Protein AF-A0A9P8EHW6-F1 (afdb_monomer_lite)

Structure (mmCIF, N/CA/C/O backbone):
data_AF-A0A9P8EHW6-F1
#
_entry.id   AF-A0A9P8EHW6-F1
#
loop_
_atom_site.group_PDB
_atom_site.id
_atom_site.type_symbol
_atom_site.label_atom_id
_atom_site.label_alt_id
_atom_site.label_comp_id
_atom_site.label_asym_id
_atom_site.label_entity_id
_atom_site.label_seq_id
_atom_site.pdbx_PDB_ins_code
_atom_site.Cartn_x
_atom_site.Cartn_y
_atom_site.Cartn_z
_atom_site.occupancy
_atom_site.B_iso_or_equiv
_atom_site.auth_seq_id
_atom_site.auth_comp_id
_atom_site.auth_asym_id
_atom_site.auth_atom_id
_atom_site.pdbx_PDB_model_num
ATOM 1 N N . MET A 1 1 ? 37.698 7.078 -33.866 1.00 61.84 1 MET A N 1
ATOM 2 C CA . MET A 1 1 ? 36.219 7.107 -33.940 1.00 61.84 1 MET A CA 1
ATOM 3 C C . MET A 1 1 ? 35.684 6.394 -32.708 1.00 61.84 1 MET A C 1
ATOM 5 O O . MET A 1 1 ? 36.162 5.303 -32.425 1.00 61.84 1 MET A O 1
ATOM 9 N N . VAL A 1 2 ? 34.795 7.016 -31.928 1.00 65.19 2 VAL A N 1
ATOM 10 C CA . VAL A 1 2 ? 34.339 6.453 -30.642 1.00 65.19 2 VAL A CA 1
ATOM 11 C C . VAL A 1 2 ? 33.212 5.451 -30.896 1.00 65.19 2 VAL A C 1
ATOM 13 O O . VAL A 1 2 ? 32.178 5.794 -31.464 1.00 65.19 2 VAL A O 1
ATOM 16 N N . LEU A 1 3 ? 33.430 4.192 -30.518 1.00 73.06 3 LEU A N 1
ATOM 17 C CA . LEU A 1 3 ? 32.492 3.096 -30.740 1.00 73.06 3 LEU A CA 1
ATOM 18 C C . LEU A 1 3 ? 31.424 3.107 -29.630 1.00 73.06 3 LEU A C 1
ATOM 20 O O . LEU A 1 3 ? 31.700 2.723 -28.496 1.00 73.06 3 LEU A O 1
ATOM 24 N N . HIS A 1 4 ? 30.200 3.548 -29.933 1.00 69.56 4 HIS A N 1
ATOM 25 C CA . HIS A 1 4 ? 29.086 3.504 -28.978 1.00 69.56 4 HIS A CA 1
ATOM 26 C C . HIS A 1 4 ? 28.614 2.057 -28.757 1.00 69.56 4 HIS A C 1
ATOM 28 O O . HIS A 1 4 ? 27.748 1.537 -29.458 1.00 69.56 4 HIS A O 1
ATOM 34 N N . LEU A 1 5 ? 29.196 1.396 -27.755 1.00 80.62 5 LEU A N 1
ATOM 35 C CA . LEU A 1 5 ? 28.878 0.016 -27.365 1.00 80.62 5 LEU A CA 1
ATOM 36 C C . LEU A 1 5 ? 27.548 -0.113 -26.599 1.00 80.62 5 LEU A C 1
ATOM 38 O O . LEU A 1 5 ? 26.993 -1.207 -26.512 1.00 80.62 5 LEU A O 1
ATOM 42 N N . LEU A 1 6 ? 27.025 0.991 -26.054 1.00 80.56 6 LEU A N 1
ATOM 43 C CA . LEU A 1 6 ? 25.878 0.977 -25.141 1.00 80.56 6 LEU A CA 1
ATOM 44 C C . LEU A 1 6 ? 24.563 0.564 -25.825 1.00 80.56 6 LEU A C 1
ATOM 46 O O . LEU A 1 6 ? 23.773 -0.165 -25.234 1.00 80.56 6 LEU A O 1
ATOM 50 N N . GLY A 1 7 ? 24.366 0.934 -27.095 1.00 80.19 7 GLY A N 1
ATOM 51 C CA . GLY A 1 7 ? 23.140 0.610 -27.838 1.00 80.19 7 GLY A CA 1
ATOM 52 C C . GLY A 1 7 ? 22.938 -0.886 -28.109 1.00 80.19 7 GLY A C 1
ATOM 53 O O . GLY A 1 7 ? 21.814 -1.329 -28.301 1.00 80.19 7 GLY A O 1
ATOM 54 N N . LYS A 1 8 ? 24.007 -1.693 -28.081 1.00 85.00 8 LYS A N 1
ATOM 55 C CA . LYS A 1 8 ? 23.936 -3.142 -28.352 1.00 85.00 8 LYS A CA 1
ATOM 56 C C . LYS A 1 8 ? 23.709 -3.985 -27.094 1.00 85.00 8 LYS A C 1
ATOM 58 O O . LYS A 1 8 ? 23.651 -5.208 -27.186 1.00 85.00 8 LYS A O 1
ATOM 63 N N . LYS A 1 9 ? 23.639 -3.365 -25.912 1.00 85.88 9 LYS A N 1
ATOM 64 C CA . LYS A 1 9 ? 23.568 -4.086 -24.638 1.00 85.88 9 LYS A CA 1
ATOM 65 C C . LYS A 1 9 ? 22.126 -4.219 -24.167 1.00 85.88 9 LYS A C 1
ATOM 67 O O . LYS A 1 9 ? 21.386 -3.244 -24.133 1.00 85.88 9 LYS A O 1
ATOM 72 N N . SER A 1 10 ? 21.742 -5.423 -23.760 1.00 83.56 10 SER A N 1
ATOM 73 C CA . SER A 1 10 ? 20.364 -5.767 -23.392 1.00 83.56 10 SER A CA 1
ATOM 74 C C . SER A 1 10 ? 19.847 -5.079 -22.128 1.00 83.56 10 SER A C 1
ATOM 76 O O . SER A 1 10 ? 18.639 -4.977 -21.965 1.00 83.56 10 SER A O 1
ATOM 78 N N . TRP A 1 11 ? 20.720 -4.583 -21.247 1.00 88.31 11 TRP A N 1
ATOM 79 C CA . TRP A 1 11 ? 20.298 -3.816 -20.068 1.00 88.31 11 TRP A CA 1
ATOM 80 C C . TRP A 1 11 ? 20.161 -2.317 -20.326 1.00 88.31 11 TRP A C 1
ATOM 82 O O . TRP A 1 11 ? 19.739 -1.596 -19.427 1.00 88.31 11 TRP A O 1
ATOM 92 N N . ASN A 1 12 ? 20.530 -1.823 -21.514 1.00 89.69 12 ASN A N 1
ATOM 93 C CA . ASN A 1 12 ? 20.439 -0.396 -21.791 1.00 89.69 12 ASN A CA 1
ATOM 94 C C . ASN A 1 12 ? 18.973 0.051 -21.751 1.00 89.69 12 ASN A C 1
ATOM 96 O O . ASN A 1 12 ? 18.174 -0.339 -22.604 1.00 89.69 12 ASN A O 1
ATOM 100 N N . VAL A 1 13 ? 18.638 0.886 -20.771 1.00 89.06 13 VAL A N 1
ATOM 101 C CA . VAL A 1 13 ? 17.279 1.388 -20.529 1.00 89.06 13 VAL A CA 1
ATOM 102 C C . VAL A 1 13 ? 16.748 2.170 -21.733 1.00 89.06 13 VAL A C 1
ATOM 104 O O . VAL A 1 13 ? 15.559 2.123 -22.011 1.00 89.06 13 VAL A O 1
ATOM 107 N N . TYR A 1 14 ? 17.630 2.814 -22.504 1.00 89.94 14 TYR A N 1
ATOM 108 C CA . TYR A 1 14 ? 17.247 3.611 -23.674 1.00 89.94 14 TYR A CA 1
ATOM 109 C C . TYR A 1 14 ? 16.934 2.792 -24.934 1.00 89.94 14 TYR A C 1
ATOM 111 O O . TYR A 1 14 ? 16.537 3.359 -25.953 1.00 89.94 14 TYR A O 1
ATOM 119 N N . ASN A 1 15 ? 17.123 1.470 -24.911 1.00 91.56 15 ASN A N 1
ATOM 120 C CA . ASN A 1 15 ? 16.727 0.634 -26.040 1.00 91.56 15 ASN A CA 1
ATOM 121 C C . ASN A 1 15 ? 15.200 0.576 -26.128 1.00 91.56 15 ASN A C 1
ATOM 123 O O . ASN A 1 15 ? 14.535 0.304 -25.130 1.00 91.56 15 ASN A O 1
ATOM 127 N N . LYS A 1 16 ? 14.656 0.765 -27.335 1.00 92.44 16 LYS A N 1
ATOM 128 C CA . LYS A 1 16 ? 13.206 0.772 -27.594 1.00 92.44 16 LYS A CA 1
ATOM 129 C C . LYS A 1 16 ? 12.507 -0.459 -27.012 1.00 92.44 16 LYS A C 1
ATOM 131 O O . LYS A 1 16 ? 11.538 -0.311 -26.284 1.00 92.44 16 LYS A O 1
ATOM 136 N N . ASP A 1 17 ? 13.093 -1.640 -27.200 1.00 90.81 17 ASP A N 1
ATOM 137 C CA . ASP A 1 17 ? 12.545 -2.898 -26.679 1.00 90.81 17 ASP A CA 1
ATOM 138 C C . ASP A 1 17 ? 12.404 -2.917 -25.147 1.00 90.81 17 ASP A C 1
ATOM 140 O O . ASP A 1 17 ? 11.479 -3.530 -24.615 1.00 90.81 17 ASP A O 1
ATOM 144 N N . ASN A 1 18 ? 13.314 -2.255 -24.424 1.00 91.19 18 ASN A N 1
ATOM 145 C CA . ASN A 1 18 ? 13.256 -2.160 -22.966 1.00 91.19 18 ASN A CA 1
ATOM 146 C C . ASN A 1 18 ? 12.234 -1.114 -22.520 1.00 91.19 18 ASN A C 1
ATOM 148 O O . ASN A 1 18 ? 11.469 -1.381 -21.597 1.00 91.19 18 ASN A O 1
ATOM 152 N N . ILE A 1 19 ? 12.170 0.025 -23.213 1.00 93.56 19 ILE A N 1
ATOM 153 C CA . ILE A 1 19 ? 11.151 1.057 -22.982 1.00 93.56 19 ILE A CA 1
ATOM 154 C C . ILE A 1 19 ? 9.747 0.474 -23.200 1.00 93.56 19 ILE A C 1
ATOM 156 O O . ILE A 1 19 ? 8.863 0.673 -22.375 1.00 93.56 19 ILE A O 1
ATOM 160 N N . ASP A 1 20 ? 9.546 -0.317 -24.255 1.00 94.00 20 ASP A N 1
ATOM 161 C CA . ASP A 1 20 ? 8.254 -0.940 -24.561 1.00 94.00 20 ASP A CA 1
ATOM 162 C C . ASP A 1 20 ? 7.847 -2.003 -23.530 1.00 94.00 20 ASP A C 1
ATOM 164 O O . ASP A 1 20 ? 6.658 -2.224 -23.301 1.00 94.00 20 ASP A O 1
ATOM 168 N N . ARG A 1 21 ? 8.811 -2.692 -22.905 1.00 94.25 21 ARG A N 1
ATOM 169 C CA . ARG A 1 21 ? 8.537 -3.611 -21.786 1.00 94.25 21 ARG A CA 1
ATOM 170 C C . ARG A 1 21 ? 8.071 -2.849 -20.557 1.00 94.25 21 ARG A C 1
ATOM 172 O O . ARG A 1 21 ? 6.996 -3.152 -20.059 1.00 94.25 21 ARG A O 1
ATOM 179 N N . VAL A 1 22 ? 8.819 -1.820 -20.160 1.00 95.38 22 VAL A N 1
ATOM 180 C CA . VAL A 1 22 ? 8.452 -0.950 -19.035 1.00 95.38 22 VAL A CA 1
ATOM 181 C C . VAL A 1 22 ? 7.067 -0.351 -19.261 1.00 95.38 22 VAL A C 1
ATOM 183 O O . VAL A 1 22 ? 6.214 -0.465 -18.395 1.00 95.38 22 VAL A O 1
ATOM 186 N N . ARG A 1 23 ? 6.782 0.152 -20.465 1.00 96.19 23 ARG A N 1
ATOM 187 C CA . ARG A 1 23 ? 5.468 0.706 -20.804 1.00 96.19 23 ARG A CA 1
ATOM 188 C C . ARG A 1 23 ? 4.334 -0.320 -20.724 1.00 96.19 23 ARG A C 1
ATOM 190 O O . ARG A 1 23 ? 3.229 0.040 -20.336 1.00 96.19 23 ARG A O 1
ATOM 197 N N . ARG A 1 24 ? 4.563 -1.582 -21.115 1.00 95.31 24 ARG A N 1
ATOM 198 C CA . ARG A 1 24 ? 3.553 -2.646 -20.949 1.00 95.31 24 ARG A CA 1
ATOM 199 C C . ARG A 1 24 ? 3.323 -2.973 -19.481 1.00 95.31 24 ARG A C 1
ATOM 201 O O . ARG A 1 24 ? 2.175 -3.166 -19.099 1.00 95.31 24 ARG A O 1
ATOM 208 N N . ASP A 1 25 ? 4.386 -3.036 -18.691 1.00 94.81 25 ASP A N 1
ATOM 209 C CA . ASP A 1 25 ? 4.296 -3.337 -17.264 1.00 94.81 25 ASP A CA 1
ATOM 210 C C . ASP A 1 25 ? 3.602 -2.193 -16.510 1.00 94.81 25 ASP A C 1
ATOM 212 O O . ASP A 1 25 ? 2.705 -2.446 -15.712 1.00 94.81 25 ASP A O 1
ATOM 216 N N . GLU A 1 26 ? 3.937 -0.941 -16.837 1.00 94.12 26 GLU A N 1
ATOM 217 C CA . GLU A 1 26 ? 3.262 0.265 -16.346 1.00 94.12 26 GLU A CA 1
ATOM 218 C C . GLU A 1 26 ? 1.789 0.287 -16.758 1.00 94.12 26 GLU A C 1
ATOM 220 O O . GLU A 1 26 ? 0.928 0.494 -15.913 1.00 94.12 26 GLU A O 1
ATOM 225 N N . ALA A 1 27 ? 1.469 -0.001 -18.024 1.00 93.56 27 ALA A N 1
ATOM 226 C CA . ALA A 1 27 ? 0.082 -0.063 -18.485 1.00 93.56 27 ALA A CA 1
ATOM 227 C C . ALA A 1 27 ? -0.710 -1.194 -17.808 1.00 93.56 27 ALA A C 1
ATOM 229 O O . ALA A 1 27 ? -1.884 -1.024 -17.493 1.00 93.56 27 ALA A O 1
ATOM 230 N N . ALA A 1 28 ? -0.084 -2.347 -17.562 1.00 91.25 28 ALA A N 1
ATOM 231 C CA . ALA A 1 28 ? -0.714 -3.458 -16.854 1.00 91.25 28 ALA A CA 1
ATOM 232 C C . ALA A 1 28 ? -0.918 -3.153 -15.363 1.00 91.25 28 ALA A C 1
ATOM 234 O O . ALA A 1 28 ? -1.911 -3.593 -14.786 1.00 91.25 28 ALA A O 1
ATOM 235 N N . ALA A 1 29 ? 0.007 -2.423 -14.737 1.00 88.06 29 ALA A N 1
ATOM 236 C CA . ALA A 1 29 ? -0.153 -1.934 -13.372 1.00 88.06 29 ALA A CA 1
ATOM 237 C C . ALA A 1 29 ? -1.286 -0.901 -13.298 1.00 88.06 29 ALA A C 1
ATOM 239 O O . ALA A 1 29 ? -2.231 -1.091 -12.535 1.00 88.06 29 ALA A O 1
ATOM 240 N N . GLN A 1 30 ? -1.257 0.100 -14.179 1.00 90.38 30 GLN A N 1
ATOM 241 C CA . GLN A 1 30 ? -2.267 1.151 -14.257 1.00 90.38 30 GLN A CA 1
ATOM 242 C C . GLN A 1 30 ? -3.671 0.589 -14.518 1.00 90.38 30 GLN A C 1
ATOM 244 O O . GLN A 1 30 ? -4.619 1.003 -13.865 1.00 90.38 30 GLN A O 1
ATOM 249 N N . ALA A 1 31 ? -3.817 -0.397 -15.410 1.00 90.75 31 ALA A N 1
ATOM 250 C CA . ALA A 1 31 ? -5.113 -1.022 -15.678 1.00 90.75 31 ALA A CA 1
ATOM 251 C C . ALA A 1 31 ? -5.707 -1.718 -14.438 1.00 90.75 31 ALA A C 1
ATOM 253 O O . ALA A 1 31 ? -6.915 -1.669 -14.220 1.00 90.75 31 ALA A O 1
ATOM 254 N N . ARG A 1 32 ? -4.873 -2.350 -13.600 1.00 83.44 32 ARG A N 1
ATOM 255 C CA . ARG A 1 32 ? -5.339 -2.981 -12.352 1.00 83.44 32 ARG A CA 1
ATOM 256 C C . ARG A 1 32 ? -5.760 -1.949 -11.312 1.00 83.44 32 ARG A C 1
ATOM 258 O O . ARG A 1 32 ? -6.748 -2.168 -10.616 1.00 83.44 32 ARG A O 1
ATOM 265 N N . GLU A 1 33 ? -5.007 -0.860 -11.197 1.00 82.88 33 GLU A N 1
ATOM 266 C CA . GLU A 1 33 ? -5.333 0.249 -10.296 1.00 82.88 33 GLU A CA 1
ATOM 267 C C . GLU A 1 33 ? -6.644 0.920 -10.722 1.00 82.88 33 GLU A C 1
ATOM 269 O O . GLU A 1 33 ? -7.553 1.049 -9.905 1.00 82.88 33 GLU A O 1
ATOM 274 N N . GLU A 1 34 ? -6.811 1.211 -12.014 1.00 88.88 34 GLU A N 1
ATOM 275 C CA . GLU A 1 34 ? -8.038 1.799 -12.558 1.00 88.88 34 GLU A CA 1
ATOM 276 C C . GLU A 1 34 ? -9.258 0.888 -12.340 1.00 88.88 34 GLU A C 1
ATOM 278 O O . GLU A 1 34 ? -10.335 1.360 -11.988 1.00 88.88 34 GLU A O 1
ATOM 283 N N . GLU A 1 35 ? -9.128 -0.434 -12.493 1.00 88.06 35 GLU A N 1
ATOM 284 C CA . GLU A 1 35 ? -10.223 -1.361 -12.180 1.00 88.06 35 GLU A CA 1
ATOM 285 C C . GLU A 1 35 ? -10.635 -1.319 -10.701 1.00 88.06 35 GLU A C 1
ATOM 287 O O . GLU A 1 35 ? -11.826 -1.443 -10.395 1.00 88.06 35 GLU A O 1
ATOM 292 N N . ALA A 1 36 ? -9.679 -1.146 -9.787 1.00 84.62 36 ALA A N 1
ATOM 293 C CA . ALA A 1 36 ? -9.957 -1.010 -8.362 1.00 84.62 36 ALA A CA 1
ATOM 294 C C . ALA A 1 36 ? -10.617 0.341 -8.046 1.00 84.62 36 ALA A C 1
ATOM 296 O O . ALA A 1 36 ? -11.645 0.369 -7.368 1.00 84.62 36 ALA A O 1
ATOM 297 N N . GLU A 1 37 ? -10.095 1.438 -8.597 1.00 88.50 37 GLU A N 1
ATOM 298 C CA . GLU A 1 37 ? -10.683 2.777 -8.470 1.00 88.50 37 GLU A CA 1
ATOM 299 C C . GLU A 1 37 ? -12.111 2.806 -9.014 1.00 88.50 37 GLU A C 1
ATOM 301 O O . GLU A 1 37 ? -13.037 3.228 -8.325 1.00 88.50 37 GLU A O 1
ATOM 306 N N . ARG A 1 38 ? -12.336 2.226 -10.198 1.00 91.75 38 ARG A N 1
ATOM 307 C CA . ARG A 1 38 ? -13.672 2.124 -10.792 1.00 91.75 38 ARG A CA 1
ATOM 308 C C . ARG A 1 38 ? -14.657 1.368 -9.911 1.00 91.75 38 ARG A C 1
ATOM 310 O O . ARG A 1 38 ? -15.851 1.659 -9.986 1.00 91.75 38 ARG A O 1
ATOM 317 N N . ARG A 1 39 ? -14.215 0.376 -9.132 1.00 88.31 39 ARG A N 1
ATOM 318 C CA . ARG A 1 39 ? -15.084 -0.325 -8.172 1.00 88.31 39 ARG A CA 1
ATOM 319 C C . ARG A 1 39 ? -15.441 0.586 -7.002 1.00 88.31 39 ARG A C 1
ATOM 321 O O . ARG A 1 39 ? -16.623 0.714 -6.697 1.00 88.31 39 ARG A O 1
ATOM 328 N N . MET A 1 40 ? -14.454 1.271 -6.429 1.00 85.69 40 MET A N 1
ATOM 329 C CA . MET A 1 40 ? -14.666 2.226 -5.335 1.00 85.69 40 MET A CA 1
ATOM 330 C C . MET A 1 40 ? -15.609 3.365 -5.749 1.00 85.69 40 MET A C 1
ATOM 332 O O . MET A 1 40 ? -16.567 3.670 -5.038 1.00 85.69 40 MET A O 1
ATOM 336 N N . ASP A 1 41 ? -15.413 3.926 -6.944 1.00 90.31 41 ASP A N 1
ATOM 337 C CA . ASP A 1 41 ? -16.266 4.981 -7.495 1.00 90.31 41 ASP A CA 1
ATOM 338 C C . ASP A 1 41 ? -17.707 4.513 -7.715 1.00 90.31 41 ASP A C 1
ATOM 340 O O . ASP A 1 41 ? -18.654 5.264 -7.471 1.00 90.31 41 ASP A O 1
ATOM 344 N N . GLN A 1 42 ? -17.900 3.271 -8.171 1.00 92.44 42 GLN A N 1
ATOM 345 C CA . GLN A 1 42 ? -19.232 2.688 -8.351 1.00 92.44 42 GLN A CA 1
ATOM 346 C C . GLN A 1 42 ? -19.952 2.491 -7.017 1.00 92.44 42 GLN A C 1
ATOM 348 O O . GLN A 1 42 ? -21.142 2.795 -6.922 1.00 92.44 42 GLN A O 1
ATOM 353 N N . GLU A 1 43 ? -19.250 2.020 -5.987 1.00 89.69 43 GLU A N 1
ATOM 354 C CA . GLU A 1 43 ? -19.802 1.889 -4.636 1.00 89.69 43 GLU A CA 1
ATOM 355 C C . GLU A 1 43 ? -20.199 3.252 -4.063 1.00 89.69 43 GLU A C 1
ATOM 357 O O . GLU A 1 43 ? -21.296 3.411 -3.523 1.00 89.69 43 GLU A O 1
ATOM 362 N N . ASP A 1 44 ? -19.347 4.261 -4.234 1.00 90.69 44 ASP A N 1
ATOM 363 C CA . ASP A 1 44 ? -19.624 5.624 -3.792 1.00 90.69 44 ASP A CA 1
ATOM 364 C C . ASP A 1 44 ? -20.770 6.267 -4.569 1.00 90.69 44 ASP A C 1
ATOM 366 O O . ASP A 1 44 ? -21.634 6.918 -3.975 1.00 90.69 44 ASP A O 1
ATOM 370 N N . ALA A 1 45 ? -20.837 6.055 -5.883 1.00 91.69 45 ALA A N 1
ATOM 371 C CA . ALA A 1 45 ? -21.962 6.488 -6.698 1.00 91.69 45 ALA A CA 1
ATOM 372 C C . ALA A 1 45 ? -23.264 5.810 -6.247 1.00 91.69 45 ALA A C 1
ATOM 374 O O . ALA A 1 45 ? -24.272 6.492 -6.058 1.00 91.69 45 ALA A O 1
ATOM 375 N N . ALA A 1 46 ? -23.246 4.497 -6.003 1.00 90.44 46 ALA A N 1
ATOM 376 C CA . ALA A 1 46 ? -24.400 3.756 -5.501 1.00 90.44 46 ALA A CA 1
ATOM 377 C C . ALA A 1 46 ? -24.851 4.271 -4.126 1.00 90.44 46 ALA A C 1
ATOM 379 O O . ALA A 1 46 ? -26.044 4.501 -3.917 1.00 90.44 46 ALA A O 1
ATOM 380 N N . ARG A 1 47 ? -23.906 4.547 -3.217 1.00 89.12 47 ARG A N 1
ATOM 381 C CA . ARG A 1 47 ? -24.184 5.171 -1.914 1.00 89.12 47 ARG A CA 1
ATOM 382 C C . ARG A 1 47 ? -24.826 6.547 -2.069 1.00 89.12 47 ARG A C 1
ATOM 384 O O . ARG A 1 47 ? -25.849 6.816 -1.443 1.00 89.12 47 ARG A O 1
ATOM 391 N N . ARG A 1 48 ? -24.268 7.406 -2.928 1.00 91.56 48 ARG A N 1
ATOM 392 C CA . ARG A 1 48 ? -24.814 8.747 -3.206 1.00 91.56 48 ARG A CA 1
ATOM 393 C C . ARG A 1 48 ? -26.237 8.667 -3.755 1.00 91.56 48 ARG A C 1
ATOM 395 O O . ARG A 1 48 ? -27.101 9.421 -3.319 1.00 91.56 48 ARG A O 1
ATOM 402 N N . ILE A 1 49 ? -26.500 7.730 -4.662 1.00 93.00 49 ILE A N 1
ATOM 403 C CA . ILE A 1 49 ? -27.833 7.512 -5.230 1.00 93.00 49 ILE A CA 1
ATOM 404 C C . ILE A 1 49 ? -28.824 7.019 -4.164 1.00 93.00 49 ILE A C 1
ATOM 406 O O . ILE A 1 49 ? -29.954 7.501 -4.140 1.00 93.00 49 ILE A O 1
ATOM 410 N N . ALA A 1 50 ? -28.424 6.107 -3.272 1.00 89.81 50 ALA A N 1
ATOM 411 C CA . ALA A 1 50 ? -29.282 5.612 -2.190 1.00 89.81 50 ALA A CA 1
ATOM 412 C C . ALA A 1 50 ? -29.701 6.735 -1.225 1.00 89.81 50 ALA A C 1
ATOM 414 O O . ALA A 1 50 ? -30.882 6.861 -0.904 1.00 89.81 50 ALA A O 1
ATOM 415 N N . ILE A 1 51 ? -28.762 7.617 -0.860 1.00 89.50 51 ILE A N 1
ATOM 416 C CA . ILE A 1 51 ? -29.044 8.803 -0.034 1.00 89.50 51 ILE A CA 1
ATOM 417 C C . ILE A 1 51 ? -30.065 9.711 -0.726 1.00 89.50 51 ILE A C 1
ATOM 419 O O . ILE A 1 51 ? -31.040 10.124 -0.104 1.00 89.50 51 ILE A O 1
ATOM 423 N N . LEU A 1 52 ? -29.883 9.985 -2.023 1.00 92.06 52 LEU A N 1
ATOM 424 C CA . LEU A 1 52 ? -30.831 10.795 -2.799 1.00 92.06 52 LEU A CA 1
ATOM 425 C C . LEU A 1 52 ? -32.220 10.149 -2.903 1.00 92.06 52 LEU A C 1
ATOM 427 O O . LEU A 1 52 ? -33.216 10.854 -3.044 1.00 92.06 52 LEU A O 1
ATOM 431 N N . ARG A 1 53 ? -32.295 8.817 -2.829 1.00 92.81 53 ARG A N 1
ATOM 432 C CA . ARG A 1 53 ? -33.550 8.055 -2.812 1.00 92.81 53 ARG A CA 1
ATOM 433 C C . ARG A 1 53 ? -34.166 7.914 -1.418 1.00 92.81 53 ARG A C 1
ATOM 435 O O . ARG A 1 53 ? -35.223 7.303 -1.304 1.00 92.81 53 ARG A O 1
ATOM 442 N N . ASN A 1 54 ? -33.566 8.510 -0.384 1.00 89.38 54 ASN A N 1
ATOM 443 C CA . ASN A 1 54 ? -33.946 8.342 1.024 1.00 89.38 54 ASN A CA 1
ATOM 444 C C . ASN A 1 54 ? -33.924 6.872 1.498 1.00 89.38 54 ASN A C 1
ATOM 446 O O . ASN A 1 54 ? -34.627 6.511 2.441 1.00 89.38 54 ASN A O 1
ATOM 450 N N . GLU A 1 55 ? -33.125 6.020 0.851 1.00 87.38 55 GLU A N 1
ATOM 451 C CA . GLU A 1 55 ? -32.904 4.629 1.250 1.00 87.38 55 GLU A CA 1
ATOM 452 C C . GLU A 1 55 ? -31.689 4.528 2.188 1.00 87.38 55 GLU A C 1
ATOM 454 O O . GLU A 1 55 ? -30.786 5.369 2.162 1.00 87.38 55 GLU A O 1
ATOM 459 N N . VAL A 1 56 ? -31.648 3.489 3.031 1.00 84.19 56 VAL A N 1
ATOM 460 C CA . VAL A 1 56 ? -30.503 3.247 3.924 1.00 84.19 56 VAL A CA 1
ATOM 461 C C . VAL A 1 56 ? -29.288 2.842 3.076 1.00 84.19 56 VAL A C 1
ATOM 463 O O . VAL A 1 56 ? -29.365 1.838 2.364 1.00 84.19 56 VAL A O 1
ATOM 466 N N . PRO A 1 57 ? -28.166 3.587 3.127 1.00 80.50 57 PRO A N 1
ATOM 467 C CA . PRO A 1 57 ? -27.002 3.287 2.306 1.00 80.50 57 PRO A CA 1
ATOM 468 C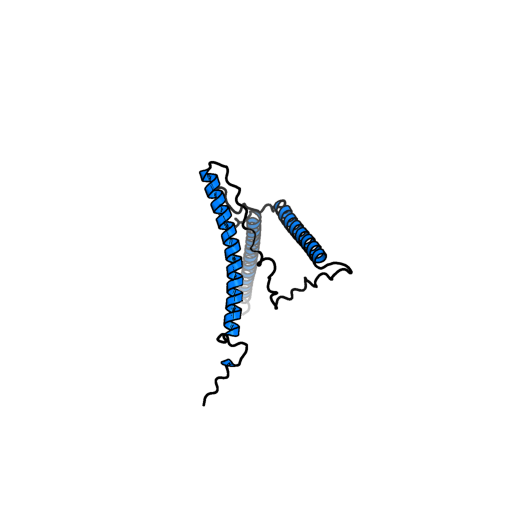 C . PRO A 1 57 ? -26.349 1.962 2.734 1.00 80.50 57 PRO A C 1
ATOM 470 O O . PRO A 1 57 ? -26.340 1.637 3.926 1.00 80.50 57 PRO A O 1
ATOM 473 N N . PRO A 1 58 ? -25.767 1.202 1.788 1.00 75.50 58 PRO A N 1
ATOM 474 C CA . PRO A 1 58 ? -25.058 -0.028 2.111 1.00 75.50 58 PRO A CA 1
ATOM 475 C C . PRO A 1 58 ? -23.882 0.252 3.069 1.00 75.50 58 PRO A C 1
ATOM 477 O O . PRO A 1 58 ? -23.197 1.272 2.919 1.00 75.50 58 PRO A O 1
ATOM 480 N N . PRO A 1 59 ? -23.639 -0.635 4.054 1.00 74.69 59 PRO A N 1
ATOM 481 C CA . PRO A 1 59 ? -22.590 -0.452 5.053 1.00 74.69 59 PRO A CA 1
ATOM 482 C C . PRO A 1 59 ? -21.205 -0.389 4.401 1.00 74.69 59 PRO A C 1
ATOM 484 O O . PRO A 1 59 ? -20.945 -1.058 3.400 1.00 74.69 59 PRO A O 1
ATOM 487 N N . LEU A 1 60 ? -20.310 0.418 4.982 1.00 66.94 60 LEU A N 1
ATOM 488 C CA . LEU A 1 60 ? -18.930 0.564 4.515 1.00 66.94 60 LEU A CA 1
ATOM 489 C C . LEU A 1 60 ? -18.243 -0.807 4.511 1.00 66.94 60 LEU A C 1
ATOM 491 O O . LEU A 1 60 ? -17.995 -1.393 5.565 1.00 66.94 60 LEU A O 1
ATOM 495 N N . THR A 1 61 ? -17.949 -1.331 3.324 1.00 65.94 61 THR A N 1
ATOM 496 C CA . THR A 1 61 ? -17.118 -2.524 3.179 1.00 65.94 61 THR A CA 1
ATOM 497 C C . THR A 1 61 ? -15.676 -2.091 3.425 1.00 65.94 61 THR A C 1
ATOM 499 O O . THR A 1 61 ? -15.191 -1.163 2.779 1.00 65.94 61 THR A O 1
ATOM 502 N N . ALA A 1 62 ? -15.014 -2.684 4.424 1.00 60.78 62 ALA A N 1
ATOM 503 C CA . ALA A 1 62 ? -13.612 -2.385 4.706 1.00 60.78 62 ALA A CA 1
ATOM 504 C C . ALA A 1 62 ? -12.776 -2.642 3.439 1.00 60.78 62 ALA A C 1
ATOM 506 O O . ALA A 1 62 ? -13.059 -3.624 2.744 1.00 60.78 62 ALA A O 1
ATOM 507 N N . PRO A 1 63 ? -11.780 -1.792 3.123 1.00 59.84 63 PRO A N 1
ATOM 508 C CA . PRO A 1 63 ? -10.982 -1.958 1.918 1.00 59.84 63 PRO A CA 1
ATOM 509 C C . PRO A 1 63 ? -10.336 -3.343 1.945 1.00 59.84 63 PRO A C 1
ATOM 511 O O . PRO A 1 63 ? -9.506 -3.642 2.805 1.00 59.84 63 PRO A O 1
ATOM 514 N N . SER A 1 64 ? -10.763 -4.212 1.026 1.00 57.91 64 SER A N 1
ATOM 515 C CA . SER A 1 64 ? -10.082 -5.480 0.799 1.00 57.91 64 SER A CA 1
ATOM 516 C C . SER A 1 64 ? -8.658 -5.147 0.357 1.00 57.91 64 SER A C 1
ATOM 518 O O . SER A 1 64 ? -8.507 -4.324 -0.551 1.00 57.91 64 SER A O 1
ATOM 520 N N . PRO A 1 65 ? -7.621 -5.755 0.960 1.00 57.97 65 PRO A N 1
ATOM 521 C CA . PRO A 1 65 ? -6.250 -5.515 0.538 1.00 57.97 65 PRO A CA 1
ATOM 522 C C . PRO A 1 65 ? -6.127 -5.791 -0.969 1.00 57.97 65 PRO A C 1
ATOM 524 O O . PRO A 1 65 ? -6.751 -6.743 -1.462 1.00 57.97 65 PRO A O 1
ATOM 527 N N . PRO A 1 66 ? -5.378 -4.958 -1.714 1.00 57.25 66 PRO A N 1
ATOM 528 C CA . PRO A 1 66 ? -5.252 -5.109 -3.154 1.00 57.25 66 PRO A CA 1
ATOM 529 C C . PRO A 1 66 ? -4.722 -6.515 -3.487 1.00 57.25 66 PRO A C 1
ATOM 531 O O . PRO A 1 66 ? -3.798 -7.004 -2.821 1.00 57.25 66 PRO A O 1
ATOM 534 N N . PRO A 1 67 ? -5.287 -7.194 -4.504 1.00 51.50 67 PRO A N 1
ATOM 535 C CA . PRO A 1 67 ? -4.847 -8.519 -4.925 1.00 51.50 67 PRO A CA 1
ATOM 536 C C . PRO A 1 67 ? -3.461 -8.410 -5.578 1.00 51.50 67 PRO A C 1
ATOM 538 O O . PRO A 1 67 ? -3.323 -8.259 -6.788 1.00 51.50 67 PRO A O 1
ATOM 541 N N . GLY A 1 68 ? -2.420 -8.433 -4.750 1.00 53.38 68 GLY A N 1
ATOM 542 C CA . GLY A 1 68 ? -1.028 -8.266 -5.168 1.00 53.38 68 GLY A CA 1
ATOM 543 C C . GLY A 1 68 ? -0.053 -8.050 -4.011 1.00 53.38 68 GLY A C 1
ATOM 544 O O . GLY A 1 68 ? 1.121 -8.388 -4.140 1.00 53.38 68 GLY A O 1
ATOM 545 N N . GLU A 1 69 ? -0.529 -7.569 -2.859 1.00 49.94 69 GLU A N 1
ATOM 546 C CA . GLU A 1 69 ? 0.336 -7.288 -1.702 1.00 49.94 69 GLU A CA 1
ATOM 547 C C . GLU A 1 69 ? 0.422 -8.444 -0.694 1.00 49.94 69 GLU A C 1
ATOM 549 O O . GLU A 1 69 ? 1.371 -8.518 0.082 1.00 49.94 69 GLU A O 1
ATOM 554 N N . SER A 1 70 ? -0.495 -9.415 -0.743 1.00 48.06 70 SER A N 1
ATOM 555 C CA . SER A 1 70 ? -0.522 -10.547 0.197 1.00 48.06 70 SER A CA 1
ATOM 556 C C . SER A 1 70 ? 0.408 -11.720 -0.156 1.00 48.06 70 SER A C 1
ATOM 558 O O . SER A 1 70 ? 0.483 -12.674 0.611 1.00 48.06 70 SER A O 1
ATOM 560 N N . ALA A 1 71 ? 1.146 -11.673 -1.274 1.00 50.91 71 ALA A N 1
ATOM 561 C CA . ALA A 1 71 ? 1.968 -12.806 -1.734 1.00 50.91 71 ALA A CA 1
ATOM 562 C C . ALA A 1 71 ? 3.418 -12.462 -2.118 1.00 50.91 71 ALA A C 1
ATOM 564 O O . ALA A 1 71 ? 4.170 -13.339 -2.542 1.00 50.91 71 ALA A O 1
ATOM 565 N N . ALA A 1 72 ? 3.852 -11.210 -1.958 1.00 45.19 72 ALA A N 1
ATOM 566 C CA . ALA A 1 72 ? 5.202 -10.790 -2.327 1.00 45.19 72 ALA A CA 1
ATOM 567 C C . ALA A 1 72 ? 5.958 -10.174 -1.146 1.00 45.19 72 ALA A C 1
ATOM 569 O O . ALA A 1 72 ? 6.597 -9.128 -1.272 1.00 45.19 72 ALA A O 1
ATOM 570 N N . ALA A 1 73 ? 5.978 -10.875 -0.009 1.00 48.78 73 ALA A N 1
ATOM 571 C CA . ALA A 1 73 ? 7.117 -10.775 0.892 1.00 48.78 73 ALA A CA 1
ATOM 572 C C . ALA A 1 73 ? 8.350 -11.235 0.099 1.00 48.78 73 ALA A C 1
ATOM 574 O O . ALA A 1 73 ? 8.648 -12.425 0.006 1.00 48.78 73 ALA A O 1
ATOM 575 N N . ARG A 1 74 ? 9.034 -10.292 -0.564 1.00 45.50 74 ARG A N 1
ATOM 576 C CA . ARG A 1 74 ? 10.348 -10.533 -1.167 1.00 45.50 74 ARG A CA 1
ATOM 577 C C . ARG A 1 74 ? 11.178 -11.243 -0.100 1.00 45.50 74 ARG A C 1
ATOM 579 O O . ARG A 1 74 ? 11.376 -10.639 0.955 1.00 45.50 74 ARG A O 1
ATOM 586 N N . PRO A 1 75 ? 11.648 -12.484 -0.318 1.00 46.09 75 PRO A N 1
ATOM 587 C CA . PRO A 1 75 ? 12.454 -13.144 0.687 1.00 46.09 75 PRO A CA 1
ATOM 588 C C . PRO A 1 75 ? 13.710 -12.295 0.843 1.00 46.09 75 PRO A C 1
ATOM 590 O O . PRO A 1 75 ? 14.524 -12.180 -0.080 1.00 46.09 75 PRO A O 1
ATOM 593 N N . SER A 1 76 ? 13.815 -11.627 1.992 1.00 44.41 76 SER A N 1
ATOM 594 C CA . SER A 1 76 ? 15.034 -10.962 2.412 1.00 44.41 76 SER A CA 1
ATOM 595 C C . SER A 1 76 ? 16.121 -12.024 2.357 1.00 44.41 76 SER A C 1
ATOM 597 O O . SER A 1 76 ? 16.097 -12.992 3.113 1.00 44.41 76 SER A O 1
ATOM 599 N N . ARG A 1 77 ? 17.049 -11.894 1.406 1.00 55.03 77 ARG A N 1
ATOM 600 C CA . ARG A 1 77 ? 18.117 -12.873 1.148 1.00 55.03 77 ARG A CA 1
ATOM 601 C C . ARG A 1 77 ? 19.141 -12.967 2.294 1.00 55.03 77 ARG A C 1
ATOM 603 O O . ARG A 1 77 ? 20.221 -13.505 2.081 1.00 55.03 77 ARG A O 1
ATOM 610 N N . TYR A 1 78 ? 18.840 -12.430 3.478 1.00 45.72 78 TYR A N 1
ATOM 611 C CA . TYR A 1 78 ? 19.797 -12.305 4.572 1.00 45.72 78 TYR A CA 1
ATOM 612 C C . TYR A 1 78 ? 19.186 -12.373 5.981 1.00 45.72 78 TYR A C 1
ATOM 614 O O . TYR A 1 78 ? 19.674 -11.716 6.894 1.00 45.72 78 TYR A O 1
ATOM 622 N N . VAL A 1 79 ? 18.127 -13.159 6.187 1.00 43.91 79 VAL A N 1
ATOM 623 C CA . VAL A 1 79 ? 17.739 -13.581 7.545 1.00 43.91 79 VAL A CA 1
ATOM 624 C C . VAL A 1 79 ? 17.443 -15.077 7.519 1.00 43.91 79 VAL A C 1
ATOM 626 O O . VAL A 1 79 ? 16.305 -15.517 7.402 1.00 43.91 79 VAL A O 1
ATOM 629 N N . ASP A 1 80 ? 18.519 -15.859 7.556 1.00 50.03 80 ASP A N 1
ATOM 630 C CA . ASP A 1 80 ? 18.496 -17.265 7.956 1.00 50.03 80 ASP A CA 1
ATOM 631 C C . ASP A 1 80 ? 18.343 -17.311 9.486 1.00 50.03 80 ASP A C 1
ATOM 633 O O . ASP A 1 80 ? 19.314 -17.480 10.216 1.00 50.03 80 ASP A O 1
ATOM 637 N N . ASP A 1 81 ? 17.130 -17.073 9.994 1.00 47.00 81 ASP A N 1
ATOM 638 C CA . ASP A 1 81 ? 16.776 -17.466 11.363 1.00 47.00 81 ASP A CA 1
ATOM 639 C C . ASP A 1 81 ? 16.145 -18.856 11.239 1.00 47.00 81 ASP A C 1
ATOM 641 O O . ASP A 1 81 ? 15.031 -19.009 10.737 1.00 47.00 81 ASP A O 1
ATOM 645 N N . GLY A 1 82 ? 16.903 -19.893 11.598 1.00 54.09 82 GLY A N 1
ATOM 646 C CA . GLY A 1 82 ? 16.616 -21.314 11.366 1.00 54.09 82 GLY A CA 1
ATOM 647 C C . GLY A 1 82 ? 15.377 -21.909 12.059 1.00 54.09 82 GLY A C 1
ATOM 648 O O . GLY A 1 82 ? 15.421 -23.068 12.471 1.00 54.09 82 GLY A O 1
ATOM 649 N N . ARG A 1 83 ? 14.270 -21.167 12.178 1.00 54.66 83 ARG A N 1
ATOM 650 C CA . ARG A 1 83 ? 12.955 -21.660 12.627 1.00 54.66 83 ARG A CA 1
ATOM 651 C C . ARG A 1 83 ? 12.092 -22.236 11.504 1.00 54.66 83 ARG A C 1
ATOM 653 O O . ARG A 1 83 ? 11.164 -22.980 11.794 1.00 54.66 83 ARG A O 1
ATOM 660 N N . ASP A 1 84 ? 12.459 -21.998 10.245 1.00 53.72 84 ASP A N 1
ATOM 661 C CA . ASP A 1 84 ? 11.734 -22.475 9.063 1.00 53.72 84 ASP A CA 1
ATOM 662 C C . ASP A 1 84 ? 12.578 -23.409 8.196 1.00 53.72 84 ASP A C 1
ATOM 664 O O . ASP A 1 84 ? 12.810 -23.184 7.004 1.00 53.72 84 ASP A O 1
ATOM 668 N N . ARG A 1 85 ? 12.972 -24.563 8.746 1.00 55.03 85 ARG A N 1
ATOM 669 C CA . ARG A 1 85 ? 13.227 -25.732 7.889 1.00 55.03 85 ARG A CA 1
ATOM 670 C C . ARG A 1 85 ? 11.883 -26.188 7.319 1.00 55.03 85 ARG A C 1
ATOM 672 O O . ARG A 1 85 ? 11.298 -27.145 7.816 1.00 55.03 85 ARG A O 1
ATOM 679 N N . LYS A 1 86 ? 11.386 -25.427 6.333 1.00 60.38 86 LYS A N 1
ATOM 680 C CA . LYS A 1 86 ? 10.162 -25.595 5.538 1.00 60.38 86 LYS A CA 1
ATOM 681 C C . LYS A 1 86 ? 9.516 -26.949 5.780 1.00 60.38 86 LYS A C 1
ATOM 683 O O . LYS A 1 86 ? 10.007 -27.958 5.267 1.00 60.38 86 LYS A O 1
ATOM 688 N N . ARG A 1 87 ?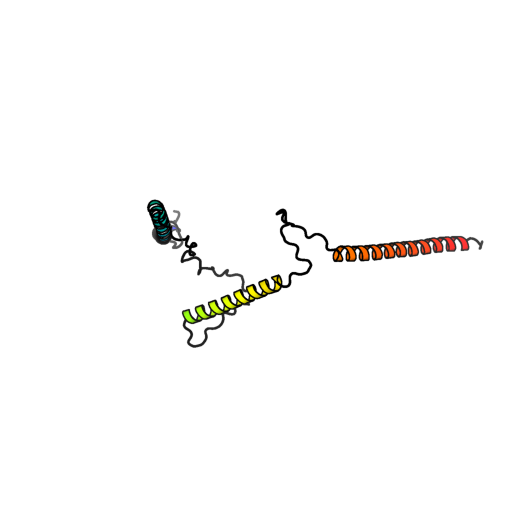 8.415 -26.943 6.543 1.00 63.41 87 ARG A N 1
ATOM 689 C CA . ARG A 1 87 ? 7.570 -28.112 6.822 1.00 63.41 87 ARG A CA 1
ATOM 690 C C . ARG A 1 87 ? 7.433 -28.921 5.530 1.00 63.41 87 ARG A C 1
ATOM 692 O O . ARG A 1 87 ? 6.890 -28.432 4.533 1.00 63.41 87 ARG A O 1
ATOM 699 N N . ARG A 1 88 ? 8.077 -30.090 5.506 1.00 69.62 88 ARG A N 1
ATOM 700 C CA . ARG A 1 88 ? 8.263 -30.919 4.307 1.00 69.62 88 ARG A CA 1
ATOM 701 C C . ARG A 1 88 ? 6.894 -31.289 3.733 1.00 69.62 88 ARG A C 1
ATOM 703 O O . ARG A 1 88 ? 5.978 -31.551 4.505 1.00 69.62 88 ARG A O 1
ATOM 710 N N . ARG A 1 89 ? 6.772 -31.329 2.400 1.00 70.81 89 ARG A N 1
ATOM 711 C CA . ARG A 1 89 ? 5.577 -31.868 1.728 1.00 70.81 89 ARG A CA 1
ATOM 712 C C . ARG A 1 89 ? 5.293 -33.272 2.269 1.00 70.81 89 ARG A C 1
ATOM 714 O O . ARG A 1 89 ? 6.206 -34.107 2.281 1.00 70.81 89 ARG A O 1
ATOM 721 N N . LEU A 1 90 ? 4.071 -33.531 2.727 1.00 76.50 90 LEU A N 1
ATOM 722 C CA . LEU A 1 90 ? 3.637 -34.898 2.999 1.00 76.50 90 LEU A CA 1
ATOM 723 C C . LEU A 1 90 ? 3.426 -35.603 1.644 1.00 76.50 90 LEU A C 1
ATOM 725 O O . LEU A 1 90 ? 3.113 -34.958 0.642 1.00 76.50 90 LEU A O 1
ATOM 729 N N . ARG A 1 91 ? 3.681 -36.916 1.553 1.00 70.75 91 ARG A N 1
ATOM 730 C CA . ARG A 1 91 ? 3.516 -37.632 0.273 1.00 70.75 91 ARG A CA 1
ATOM 731 C C . ARG A 1 91 ? 2.033 -37.617 -0.116 1.00 70.75 91 ARG A C 1
ATOM 733 O O . ARG A 1 91 ? 1.235 -38.193 0.611 1.00 70.75 91 ARG A O 1
ATOM 740 N N . GLY A 1 92 ? 1.708 -37.006 -1.256 1.00 80.56 92 GLY A N 1
ATOM 741 C CA . GLY A 1 92 ? 0.342 -36.930 -1.790 1.00 80.56 92 GLY A CA 1
ATOM 742 C C . GLY A 1 92 ? -0.429 -35.641 -1.475 1.00 80.56 92 GLY A C 1
ATOM 743 O O . GLY A 1 92 ? -1.590 -35.568 -1.848 1.00 80.56 92 GLY A O 1
ATOM 744 N N . GLU A 1 93 ? 0.182 -34.644 -0.821 1.00 77.94 93 GLU A N 1
ATOM 745 C CA . GLU A 1 93 ? -0.423 -33.308 -0.645 1.00 77.94 93 GLU A CA 1
ATOM 746 C C . GLU A 1 93 ? -0.257 -32.457 -1.920 1.00 77.94 93 GLU A C 1
ATOM 748 O O . GLU A 1 93 ? 0.865 -32.342 -2.428 1.00 77.94 93 GLU A O 1
ATOM 753 N N . ASP A 1 94 ? -1.347 -31.851 -2.410 1.00 83.31 94 ASP A N 1
ATOM 754 C CA . ASP A 1 94 ? -1.314 -30.812 -3.452 1.00 83.31 94 ASP A CA 1
ATOM 755 C C . ASP A 1 94 ? -0.844 -29.466 -2.860 1.00 83.31 94 ASP A C 1
ATOM 757 O O . ASP A 1 94 ? -0.887 -29.254 -1.642 1.00 83.31 94 ASP A O 1
ATOM 761 N N . ASP A 1 95 ? -0.375 -28.541 -3.700 1.00 77.94 95 ASP A N 1
ATOM 762 C CA . ASP A 1 95 ? 0.177 -27.260 -3.235 1.00 77.94 95 ASP A CA 1
ATOM 763 C C . ASP A 1 95 ? -0.880 -26.426 -2.472 1.00 77.94 95 ASP A C 1
ATOM 765 O O . ASP A 1 95 ? -0.552 -25.800 -1.465 1.00 77.94 95 ASP A O 1
ATOM 769 N N . THR A 1 96 ? -2.165 -26.515 -2.843 1.00 82.81 96 THR A N 1
ATOM 770 C CA . THR A 1 96 ? -3.276 -25.866 -2.116 1.00 82.81 96 THR A CA 1
ATOM 771 C C . THR A 1 96 ? -3.548 -26.492 -0.746 1.00 82.81 96 THR A C 1
ATOM 773 O O . THR A 1 96 ? -3.779 -25.775 0.229 1.00 82.81 96 THR A O 1
ATOM 776 N N . ASP A 1 97 ? -3.493 -27.821 -0.636 1.00 84.31 97 ASP A N 1
ATOM 777 C CA . ASP A 1 97 ? -3.714 -28.520 0.637 1.00 84.31 97 ASP A CA 1
ATOM 778 C C . ASP A 1 97 ? -2.613 -28.195 1.648 1.00 84.31 97 ASP A C 1
ATOM 780 O O . ASP A 1 97 ? -2.872 -28.008 2.843 1.00 84.31 97 ASP A O 1
ATOM 784 N N . ARG A 1 98 ? -1.376 -28.061 1.158 1.00 81.62 98 ARG A N 1
ATOM 785 C CA . ARG A 1 98 ? -0.236 -27.626 1.961 1.00 81.62 98 ARG A CA 1
ATOM 786 C C . ARG A 1 98 ? -0.440 -26.217 2.517 1.00 81.62 98 ARG A C 1
ATOM 788 O O . ARG A 1 98 ? -0.193 -26.006 3.707 1.00 81.62 98 ARG A O 1
ATOM 795 N N . ASP A 1 99 ? -0.890 -25.283 1.685 1.00 82.88 99 ASP A N 1
ATOM 796 C CA . ASP A 1 99 ? -1.118 -23.891 2.085 1.00 82.88 99 ASP A CA 1
ATOM 797 C C . ASP A 1 99 ? -2.279 -23.778 3.080 1.00 82.88 99 ASP A C 1
ATOM 799 O O . ASP A 1 99 ? -2.154 -23.104 4.102 1.00 82.88 99 ASP A O 1
ATOM 803 N N . MET A 1 100 ? -3.372 -24.521 2.866 1.00 83.62 100 MET A N 1
ATOM 804 C CA . MET A 1 100 ? -4.480 -24.589 3.826 1.00 83.62 100 MET A CA 1
ATOM 805 C C . MET A 1 100 ? -4.042 -25.145 5.186 1.00 83.62 100 MET A C 1
ATOM 807 O O . MET A 1 100 ? -4.511 -24.675 6.225 1.00 83.62 100 MET A O 1
ATOM 811 N N . ARG A 1 101 ? -3.141 -26.137 5.210 1.00 85.62 101 ARG A N 1
ATOM 812 C CA . ARG A 1 101 ? -2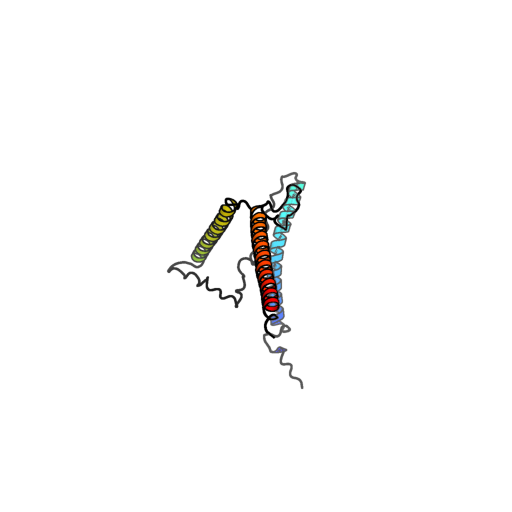.597 -26.678 6.463 1.00 85.62 101 ARG A CA 1
ATOM 813 C C . ARG A 1 101 ? -1.724 -25.651 7.182 1.00 85.62 101 ARG A C 1
ATOM 815 O O . ARG A 1 101 ? -1.894 -25.463 8.384 1.00 85.62 101 ARG A O 1
ATOM 822 N N . LEU A 1 102 ? -0.835 -24.973 6.456 1.00 83.81 102 LEU A N 1
ATOM 823 C CA . LEU A 1 102 ? 0.020 -23.920 7.012 1.00 83.81 102 LEU A CA 1
ATOM 824 C C . LEU A 1 102 ? -0.809 -22.765 7.582 1.00 83.81 102 LEU A C 1
ATOM 826 O O . LEU A 1 102 ? -0.593 -22.380 8.726 1.00 83.81 102 LEU A O 1
ATOM 830 N N . ALA A 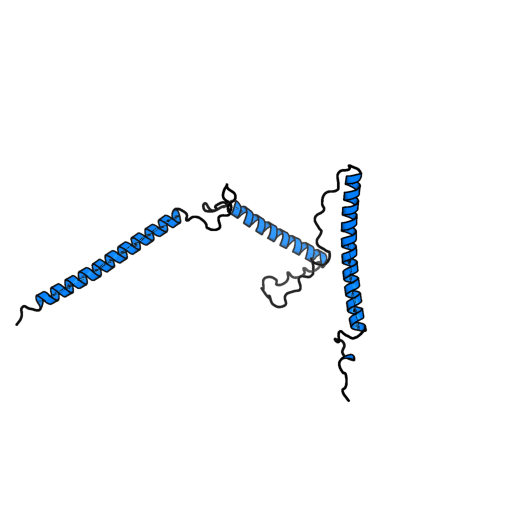1 103 ? -1.816 -22.293 6.844 1.00 84.44 103 ALA A N 1
ATOM 831 C CA . ALA A 1 103 ? -2.701 -21.224 7.295 1.00 84.44 103 ALA A CA 1
ATOM 832 C C . ALA A 1 103 ? -3.442 -21.586 8.595 1.00 84.44 103 ALA A C 1
ATOM 834 O O . ALA A 1 103 ? -3.577 -20.751 9.485 1.00 84.44 103 ALA A O 1
ATOM 835 N N . ARG A 1 104 ? -3.890 -22.842 8.746 1.00 87.81 104 ARG A N 1
ATOM 836 C CA . ARG A 1 104 ? -4.518 -23.324 9.991 1.00 87.81 104 ARG A CA 1
ATOM 837 C C . ARG A 1 104 ? -3.529 -23.404 11.151 1.00 87.81 104 ARG A C 1
ATOM 839 O O . ARG A 1 104 ? -3.883 -23.054 12.270 1.00 87.81 104 ARG A O 1
ATOM 846 N N . GLU A 1 105 ? -2.308 -23.869 10.896 1.00 83.81 105 GLU A N 1
ATOM 847 C CA . GLU A 1 105 ? -1.248 -23.933 11.908 1.00 83.81 105 GLU A CA 1
ATOM 848 C C . GLU A 1 105 ? -0.855 -22.524 12.387 1.00 83.81 105 GLU A C 1
ATOM 850 O O . GLU A 1 105 ? -0.736 -22.303 13.589 1.00 83.81 105 GLU A O 1
ATOM 855 N N . GLU A 1 106 ? -0.710 -21.560 11.474 1.00 80.25 106 GLU A N 1
ATOM 856 C CA . GLU A 1 106 ? -0.441 -20.154 11.802 1.00 80.25 106 GLU A CA 1
ATOM 857 C C . GLU A 1 106 ? -1.610 -19.492 12.533 1.00 80.25 106 GLU A C 1
ATOM 859 O O . GLU A 1 106 ? -1.385 -18.803 13.527 1.00 80.25 106 GLU A O 1
ATOM 864 N N . ALA A 1 107 ? -2.850 -19.739 12.099 1.00 85.69 107 ALA A N 1
ATOM 865 C CA . ALA A 1 107 ? -4.040 -19.253 12.790 1.00 85.69 107 ALA A CA 1
ATOM 866 C C . ALA A 1 107 ? -4.107 -19.791 14.226 1.00 85.69 107 ALA A C 1
ATOM 868 O O . ALA A 1 107 ? -4.300 -19.011 15.152 1.00 85.69 107 ALA A O 1
ATOM 869 N N . ALA A 1 108 ? -3.843 -21.085 14.434 1.00 86.56 108 ALA A N 1
ATOM 870 C CA . ALA A 1 108 ? -3.806 -21.688 15.765 1.00 86.56 108 ALA A CA 1
ATOM 871 C C . ALA A 1 108 ? -2.676 -21.116 16.640 1.00 86.56 108 ALA A C 1
ATOM 873 O O . ALA A 1 108 ? -2.869 -20.891 17.833 1.00 86.56 108 ALA A O 1
ATOM 874 N N . ILE A 1 109 ? -1.501 -20.837 16.064 1.00 84.38 109 ILE A N 1
ATOM 875 C CA . ILE A 1 109 ? -0.406 -20.159 16.777 1.00 84.38 109 ILE A CA 1
ATOM 876 C C . ILE A 1 109 ? -0.809 -18.726 17.140 1.00 84.38 109 ILE A C 1
ATOM 878 O O . ILE A 1 109 ? -0.552 -18.287 18.259 1.00 84.38 109 ILE A O 1
ATOM 882 N N . GLY A 1 110 ? -1.453 -18.002 16.224 1.00 84.25 110 GLY A N 1
ATOM 883 C CA . GLY A 1 110 ? -1.964 -16.655 16.459 1.00 84.25 110 GLY A CA 1
ATOM 884 C C . GLY A 1 110 ? -3.045 -16.622 17.540 1.00 84.25 110 GLY A C 1
ATOM 885 O O . GLY A 1 110 ? -3.015 -15.753 18.410 1.00 84.25 110 GLY A O 1
ATOM 886 N N . GLU A 1 111 ? -3.956 -17.595 17.538 1.00 82.19 111 GLU A N 1
ATOM 887 C CA . GLU A 1 111 ? -4.977 -17.781 18.570 1.00 82.19 111 GLU A CA 1
ATOM 888 C C . GLU A 1 111 ? -4.351 -18.128 19.921 1.00 82.19 111 GLU A C 1
ATOM 890 O O . GLU A 1 111 ? -4.681 -17.476 20.905 1.00 82.19 111 GLU A O 1
ATOM 895 N N . ALA A 1 112 ? -3.382 -19.045 19.978 1.00 83.44 112 ALA A N 1
ATOM 896 C CA . ALA A 1 112 ? -2.665 -19.380 21.210 1.00 83.44 112 ALA A CA 1
ATOM 897 C C . ALA A 1 112 ? -1.836 -18.198 21.744 1.00 83.44 112 ALA A C 1
ATOM 899 O O . ALA A 1 112 ? -1.793 -17.947 22.950 1.00 83.44 112 ALA A O 1
ATOM 900 N N . ALA A 1 113 ? -1.205 -17.423 20.857 1.00 84.19 113 ALA A N 1
ATOM 901 C CA . ALA A 1 113 ? -0.519 -16.193 21.231 1.00 84.19 113 ALA A CA 1
ATOM 902 C C . ALA A 1 113 ? -1.526 -15.199 21.819 1.00 84.19 113 ALA A C 1
ATOM 904 O O . ALA A 1 113 ? -1.325 -14.705 22.927 1.00 84.19 113 ALA A O 1
ATOM 905 N N . ARG A 1 114 ? -2.654 -14.968 21.142 1.00 82.31 114 ARG A N 1
ATOM 906 C CA . ARG A 1 114 ? -3.726 -14.084 21.617 1.00 82.31 114 ARG A CA 1
ATOM 907 C C . ARG A 1 114 ? -4.323 -14.551 22.943 1.00 82.31 114 ARG A C 1
ATOM 909 O O . ARG A 1 114 ? -4.545 -13.721 23.821 1.00 82.31 114 ARG A O 1
ATOM 916 N N . GLU A 1 115 ? -4.543 -15.849 23.109 1.00 81.62 115 GLU A N 1
ATOM 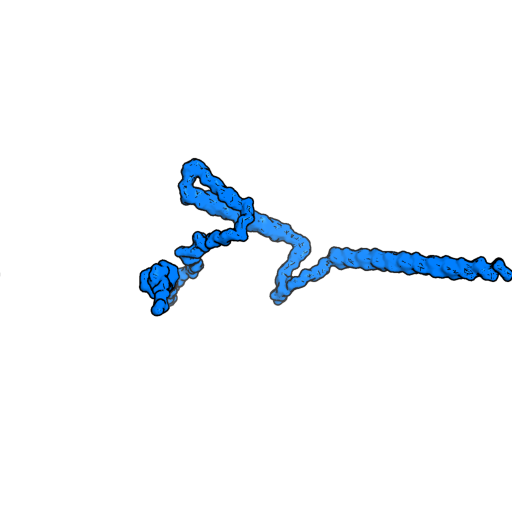917 C CA . GLU A 1 115 ? -5.037 -16.456 24.341 1.00 81.62 115 GLU A CA 1
ATOM 918 C C . GLU A 1 115 ? -4.031 -16.255 25.476 1.00 81.62 115 GLU A C 1
ATOM 920 O O . GLU A 1 115 ? -4.409 -15.754 26.533 1.00 81.62 115 GLU A O 1
ATOM 925 N N . SER A 1 116 ? -2.741 -16.509 25.243 1.00 76.81 116 SER A N 1
ATOM 926 C CA . SER A 1 116 ? -1.695 -16.274 26.245 1.00 76.81 116 SER A CA 1
ATOM 927 C C . SER A 1 116 ? -1.578 -14.797 26.639 1.00 76.81 116 SER A C 1
ATOM 929 O O . SER A 1 116 ? -1.471 -14.489 27.826 1.00 76.81 116 SER A O 1
ATOM 931 N N . PHE A 1 117 ? -1.699 -13.871 25.680 1.00 67.44 117 PHE A N 1
ATOM 932 C CA . PHE A 1 117 ? -1.801 -12.439 25.960 1.00 67.44 117 PHE A CA 1
ATOM 933 C C . PHE A 1 117 ? -3.065 -12.106 26.767 1.00 67.44 117 PHE A C 1
ATOM 935 O O . PHE A 1 117 ? -2.983 -11.332 27.718 1.00 67.44 117 PHE A O 1
ATOM 942 N N . SER A 1 118 ? -4.218 -12.705 26.456 1.00 72.75 118 SER A N 1
ATOM 943 C CA . SER A 1 118 ? -5.474 -12.471 27.187 1.00 72.75 118 SER A CA 1
ATOM 944 C C . SER A 1 118 ? -5.457 -13.037 28.612 1.00 72.75 118 SER A C 1
ATOM 946 O O . SER A 1 118 ? -5.944 -12.408 29.548 1.00 72.75 118 SER A O 1
ATOM 948 N N . GLN A 1 119 ? -4.822 -14.190 28.813 1.00 68.31 119 GLN A N 1
ATOM 949 C CA . GLN A 1 119 ? -4.698 -14.831 30.114 1.00 68.31 119 GLN A CA 1
ATOM 950 C C . GLN A 1 119 ? -3.710 -14.070 31.009 1.00 68.31 119 GLN A C 1
ATOM 952 O O . GLN A 1 119 ? -3.934 -13.957 32.214 1.00 68.31 119 GLN A O 1
ATOM 957 N N . ASN A 1 120 ? -2.671 -13.465 30.419 1.00 62.47 120 ASN A N 1
ATOM 958 C CA . ASN A 1 120 ? -1.806 -12.508 31.113 1.00 62.47 120 ASN A CA 1
ATOM 959 C C . ASN A 1 120 ? -2.537 -11.199 31.449 1.00 62.47 120 ASN A C 1
ATOM 961 O O . ASN A 1 120 ? -2.280 -10.634 32.503 1.00 62.47 120 ASN A O 1
ATOM 965 N N . GLN A 1 121 ? -3.498 -10.749 30.631 1.00 60.97 121 GLN A N 1
ATOM 966 C CA . GLN A 1 121 ? -4.372 -9.631 31.016 1.00 60.97 121 GLN A CA 1
ATOM 967 C C . GLN A 1 121 ? -5.303 -9.975 32.189 1.00 60.97 121 GLN A C 1
ATOM 969 O O . GLN A 1 121 ? -5.668 -9.079 32.940 1.00 60.97 121 GLN A O 1
ATOM 974 N N . GLY A 1 122 ? -5.694 -11.242 32.366 1.00 56.78 122 GLY A N 1
ATOM 975 C CA . GLY A 1 122 ? -6.432 -11.702 33.551 1.00 56.78 122 GLY A CA 1
ATOM 976 C C . GLY A 1 122 ? -5.550 -11.837 34.799 1.00 56.78 122 GLY A C 1
ATOM 977 O O . GLY A 1 122 ? -6.022 -11.647 35.916 1.00 56.78 122 GLY A O 1
ATOM 978 N N . ARG A 1 123 ? -4.253 -12.106 34.609 1.00 54.78 123 ARG A N 1
ATOM 979 C CA . ARG A 1 123 ? -3.206 -12.028 35.638 1.00 54.78 123 ARG A CA 1
ATOM 980 C C . ARG A 1 123 ? -2.527 -10.661 35.613 1.00 54.78 123 ARG A C 1
ATOM 982 O O . ARG A 1 123 ? -1.295 -10.602 35.602 1.00 54.78 123 ARG A O 1
ATOM 989 N N . ARG A 1 124 ? -3.311 -9.575 35.590 1.00 54.31 124 ARG A N 1
ATOM 990 C CA . ARG A 1 124 ? -2.727 -8.257 35.847 1.00 54.31 124 ARG A CA 1
ATOM 991 C C . ARG A 1 124 ? -1.944 -8.354 37.143 1.00 54.31 124 ARG A C 1
ATOM 993 O O . ARG A 1 124 ? -2.488 -8.802 38.155 1.00 54.31 124 ARG A O 1
ATOM 1000 N N . ARG A 1 125 ? -0.655 -8.028 37.096 1.00 56.53 125 ARG A N 1
ATOM 1001 C CA . ARG A 1 125 ? 0.123 -7.931 38.331 1.00 56.53 125 ARG A CA 1
ATOM 1002 C C . ARG A 1 125 ? -0.539 -6.830 39.155 1.00 56.53 125 ARG A C 1
ATOM 1004 O O . ARG A 1 125 ? -1.110 -5.900 38.591 1.00 56.53 125 ARG A O 1
ATOM 1011 N N . GLU A 1 126 ? -0.460 -6.918 40.476 1.00 55.78 126 GLU A N 1
ATOM 1012 C CA . GLU A 1 126 ? -0.978 -5.876 41.380 1.00 55.78 126 GLU A CA 1
ATOM 1013 C C . GLU A 1 126 ? -0.379 -4.479 41.075 1.00 55.78 126 GLU A C 1
ATOM 1015 O O . GLU A 1 126 ? -0.892 -3.470 41.545 1.00 55.78 126 GLU A O 1
ATOM 1020 N N . ASP A 1 127 ? 0.655 -4.423 40.226 1.00 58.66 127 ASP A N 1
ATOM 1021 C CA . ASP A 1 127 ? 1.358 -3.235 39.747 1.00 58.66 127 ASP A CA 1
ATOM 1022 C C . ASP A 1 127 ? 0.842 -2.655 38.400 1.00 58.66 127 ASP A C 1
ATOM 1024 O O . ASP A 1 127 ? 1.405 -1.674 37.911 1.00 58.66 127 ASP A O 1
ATOM 1028 N N . ASP A 1 128 ? -0.188 -3.231 37.759 1.00 60.91 128 ASP A N 1
ATOM 1029 C CA . ASP A 1 128 ? -0.684 -2.760 36.450 1.00 60.91 128 ASP A CA 1
ATOM 1030 C C . ASP A 1 128 ? -1.605 -1.530 36.587 1.00 60.91 128 ASP A C 1
ATOM 1032 O O . ASP A 1 128 ? -2.839 -1.624 36.588 1.00 60.91 128 ASP A O 1
ATOM 1036 N N . VAL A 1 129 ? -0.989 -0.349 36.672 1.00 64.94 129 VAL A N 1
ATOM 1037 C CA . VAL A 1 129 ? -1.669 0.955 36.647 1.00 64.94 129 VAL A CA 1
ATOM 1038 C C . VAL A 1 129 ? -2.298 1.188 35.269 1.00 64.94 129 VAL A C 1
ATOM 1040 O O . VAL A 1 129 ? -1.683 0.930 34.232 1.00 64.94 129 VAL A O 1
ATOM 1043 N N . ALA A 1 130 ? -3.539 1.682 35.235 1.00 72.31 130 ALA A N 1
ATOM 1044 C CA . ALA A 1 130 ? -4.166 2.105 33.988 1.00 72.31 130 ALA A CA 1
ATOM 1045 C C . ALA A 1 130 ? -3.274 3.153 33.301 1.00 72.31 130 ALA A C 1
ATOM 1047 O O . ALA A 1 130 ? -2.993 4.200 33.877 1.00 72.31 130 ALA A O 1
ATOM 1048 N N . LEU A 1 131 ? -2.834 2.861 32.070 1.00 73.31 131 LEU A N 1
ATOM 1049 C CA . LEU A 1 131 ? -1.932 3.719 31.286 1.00 73.31 131 LEU A CA 1
ATOM 1050 C C . LEU A 1 131 ? -2.431 5.172 31.202 1.00 73.31 131 LEU A C 1
ATOM 1052 O O . LEU A 1 131 ? -1.634 6.097 31.077 1.00 73.31 131 LEU A O 1
ATOM 1056 N N . THR A 1 132 ? -3.745 5.364 31.290 1.00 77.56 132 THR A N 1
ATOM 1057 C CA . THR A 1 132 ? -4.404 6.661 31.410 1.00 77.56 132 THR A CA 1
ATOM 1058 C C . THR A 1 132 ? -5.043 6.830 32.780 1.00 77.56 132 THR A C 1
ATOM 1060 O O . THR A 1 132 ? -5.807 5.968 33.220 1.00 77.56 132 THR A O 1
ATOM 1063 N N . ASP A 1 133 ? -4.804 7.980 33.400 1.00 76.06 133 ASP A N 1
ATOM 1064 C CA . ASP A 1 133 ? -5.531 8.412 34.586 1.00 76.06 133 ASP A CA 1
ATOM 1065 C C . ASP A 1 133 ? -7.014 8.687 34.262 1.00 76.06 133 ASP A C 1
ATOM 1067 O O . ASP A 1 133 ? -7.381 8.905 33.106 1.00 76.06 133 ASP A O 1
ATOM 1071 N N . HIS A 1 134 ? -7.880 8.729 35.274 1.00 75.25 134 HIS A N 1
ATOM 1072 C CA . HIS A 1 134 ? -9.320 9.012 35.142 1.00 75.25 134 HIS A CA 1
ATOM 1073 C C . HIS A 1 134 ? -9.626 10.392 34.521 1.00 75.25 134 HIS A C 1
ATOM 1075 O O . HIS A 1 134 ? -10.714 10.607 33.991 1.00 75.25 134 HIS A O 1
ATOM 1081 N N . ALA A 1 135 ? -8.650 11.305 34.529 1.00 79.12 135 ALA A N 1
ATOM 1082 C CA . ALA A 1 135 ? -8.683 12.591 33.832 1.00 79.12 135 ALA A CA 1
ATOM 1083 C C . ALA A 1 135 ? -8.201 12.533 32.360 1.00 79.12 135 ALA A C 1
ATOM 1085 O O . ALA A 1 135 ? -8.138 13.566 31.698 1.00 79.12 135 ALA A O 1
ATOM 1086 N N . GLY A 1 136 ? -7.827 11.355 31.846 1.00 82.19 136 GLY A N 1
ATOM 1087 C CA . GLY A 1 136 ? -7.358 11.143 30.470 1.00 82.19 136 GLY A CA 1
ATOM 1088 C C . GLY A 1 136 ? -5.862 11.388 30.232 1.00 82.19 136 GLY A C 1
ATOM 1089 O O . GLY A 1 136 ? -5.416 11.353 29.087 1.00 82.19 136 GLY A O 1
ATOM 1090 N N . HIS A 1 137 ? -5.065 11.622 31.278 1.00 84.94 137 HIS A N 1
ATOM 1091 C CA . HIS A 1 137 ? -3.618 11.831 31.153 1.00 84.94 137 HIS A CA 1
ATOM 1092 C C . HIS A 1 137 ? -2.869 10.499 31.062 1.00 84.94 137 HIS A C 1
ATOM 1094 O O . HIS A 1 137 ? -3.054 9.634 31.915 1.00 84.94 137 HIS A O 1
ATOM 1100 N N . ILE A 1 138 ? -1.997 10.341 30.061 1.00 84.56 138 ILE A N 1
ATOM 1101 C CA . ILE A 1 138 ? -1.150 9.148 29.913 1.00 84.56 138 ILE A CA 1
ATOM 1102 C C . ILE A 1 138 ? -0.004 9.214 30.930 1.00 84.56 138 ILE A C 1
ATOM 1104 O O . ILE A 1 138 ? 0.832 10.117 30.869 1.00 84.56 138 ILE A O 1
ATOM 1108 N N . GLN A 1 139 ? 0.063 8.252 31.847 1.00 75.69 139 GLN A N 1
ATOM 1109 C CA . GLN A 1 139 ? 1.162 8.133 32.801 1.00 75.69 139 GLN A CA 1
ATOM 1110 C C . GLN A 1 139 ? 2.334 7.395 32.143 1.00 75.69 139 GLN A C 1
ATOM 1112 O O . GLN A 1 139 ? 2.347 6.172 32.042 1.00 75.69 139 GLN A O 1
ATOM 1117 N N . LEU A 1 140 ? 3.324 8.155 31.665 1.00 78.62 140 LEU A N 1
ATOM 1118 C CA . LEU A 1 140 ? 4.547 7.605 31.056 1.00 78.62 140 LEU A CA 1
ATOM 1119 C C . LEU A 1 140 ? 5.536 7.045 32.091 1.00 78.62 140 LEU A C 1
ATOM 1121 O O . LEU A 1 140 ? 6.406 6.250 31.745 1.00 78.62 140 LEU A O 1
ATOM 1125 N N . PHE A 1 141 ? 5.404 7.461 33.351 1.00 71.69 141 PHE A N 1
ATOM 1126 C CA . PHE A 1 141 ? 6.217 6.993 34.466 1.00 71.69 141 PHE A CA 1
ATOM 1127 C C . PHE A 1 141 ? 5.307 6.305 35.476 1.00 71.69 141 PHE A C 1
ATOM 1129 O O . PHE A 1 141 ? 4.367 6.916 35.979 1.00 71.69 141 PHE A O 1
ATOM 1136 N N . THR A 1 142 ? 5.594 5.045 35.784 1.00 69.81 142 THR A N 1
ATOM 1137 C CA . THR A 1 142 ? 4.933 4.334 36.880 1.00 69.81 142 THR A CA 1
ATOM 1138 C C . THR A 1 142 ? 5.325 4.980 38.210 1.00 69.81 142 THR A C 1
ATOM 1140 O O . THR A 1 142 ? 6.530 5.108 38.465 1.00 69.81 142 THR A O 1
ATOM 1143 N N . PRO A 1 143 ? 4.367 5.387 39.066 1.00 67.50 143 PRO A N 1
ATOM 1144 C CA . PRO A 1 143 ? 4.701 5.852 40.405 1.00 67.50 143 PRO A CA 1
ATOM 1145 C C . PRO A 1 143 ? 5.417 4.725 41.171 1.00 67.50 143 PRO A C 1
ATOM 1147 O O . PRO A 1 143 ? 5.088 3.553 40.984 1.00 67.50 143 PRO A O 1
ATOM 1150 N N . PRO A 1 144 ? 6.426 5.038 42.000 1.00 64.06 144 PRO A N 1
ATOM 1151 C CA . PRO A 1 144 ? 7.135 4.018 42.760 1.00 64.06 144 PRO A CA 1
ATOM 1152 C C . PRO A 1 144 ? 6.178 3.345 43.750 1.00 64.06 144 PRO A C 1
ATOM 1154 O O . PRO A 1 144 ? 5.626 3.999 44.634 1.00 64.06 144 PRO A O 1
ATOM 1157 N N . ASN A 1 145 ? 5.992 2.032 43.611 1.00 67.56 145 ASN A N 1
ATOM 1158 C CA . ASN A 1 145 ? 5.143 1.243 44.505 1.00 67.56 145 ASN A CA 1
ATOM 1159 C C . ASN A 1 145 ? 5.726 1.228 45.926 1.00 67.56 145 ASN A C 1
ATOM 1161 O O . ASN A 1 145 ? 6.946 1.269 46.102 1.00 67.56 145 ASN A O 1
ATOM 1165 N N . GLU A 1 146 ? 4.882 1.073 46.947 1.00 65.69 146 GLU A N 1
ATOM 1166 C CA . GLU A 1 146 ? 5.291 1.051 48.364 1.00 65.69 146 GLU A CA 1
ATOM 1167 C C . GLU A 1 146 ? 6.408 0.030 48.641 1.00 65.69 146 GLU A C 1
ATOM 1169 O O . GLU A 1 146 ? 7.347 0.292 49.390 1.00 65.69 146 GLU A O 1
ATOM 1174 N N . ARG A 1 147 ? 6.385 -1.105 47.936 1.00 64.19 147 ARG A N 1
ATOM 1175 C CA . ARG A 1 147 ? 7.424 -2.140 48.000 1.00 64.19 147 ARG A CA 1
ATOM 1176 C C . ARG A 1 147 ? 8.795 -1.659 47.508 1.00 64.19 147 ARG A C 1
ATOM 1178 O O . ARG A 1 147 ? 9.817 -2.075 48.046 1.00 64.19 147 ARG A O 1
ATOM 1185 N N . THR A 1 148 ? 8.825 -0.779 46.507 1.00 67.88 148 THR A N 1
ATOM 1186 C CA . THR A 1 148 ? 10.066 -0.157 46.013 1.00 67.88 148 THR A CA 1
ATOM 1187 C C . THR A 1 148 ? 10.581 0.909 46.979 1.00 67.88 148 THR A C 1
ATOM 1189 O O . THR A 1 148 ? 11.788 1.002 47.196 1.00 67.88 148 THR A O 1
ATOM 1192 N N . LEU A 1 149 ? 9.680 1.645 47.639 1.00 66.12 149 LEU A N 1
ATOM 1193 C CA . LEU A 1 149 ? 10.036 2.608 48.684 1.00 66.12 149 LEU A CA 1
ATOM 1194 C C . LEU A 1 149 ? 10.642 1.907 49.914 1.00 66.12 149 LEU A C 1
ATOM 1196 O O . LEU A 1 149 ? 11.681 2.344 50.406 1.00 66.12 149 LEU A O 1
ATOM 1200 N N . LEU A 1 150 ? 10.064 0.780 50.346 1.00 68.81 150 LEU A N 1
ATOM 1201 C CA . LEU A 1 150 ? 10.575 -0.042 51.456 1.00 68.81 150 LEU A CA 1
ATOM 1202 C C . LEU A 1 150 ? 11.933 -0.697 51.146 1.00 68.81 150 LEU A C 1
ATOM 1204 O O . LEU A 1 150 ? 12.801 -0.794 52.013 1.00 68.81 150 LEU A O 1
ATOM 1208 N N . ALA A 1 151 ? 12.148 -1.141 49.905 1.00 68.31 151 ALA A N 1
ATOM 1209 C CA . ALA A 1 151 ? 13.445 -1.676 49.492 1.00 68.31 151 ALA A CA 1
ATOM 1210 C C . ALA A 1 151 ? 14.540 -0.594 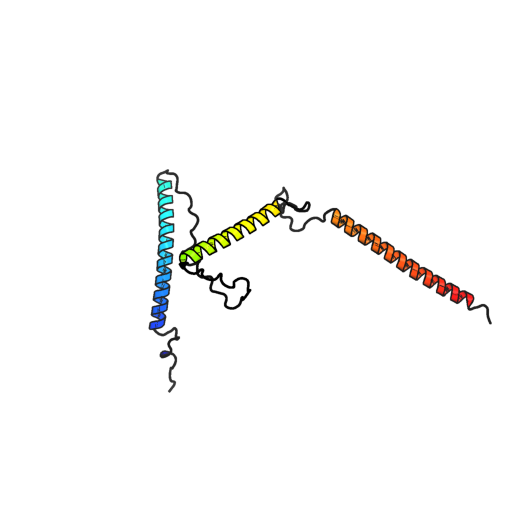49.528 1.00 68.31 151 ALA A C 1
ATOM 1212 O O . ALA A 1 151 ? 15.659 -0.847 49.975 1.00 68.31 151 ALA A O 1
ATOM 1213 N N . ASN A 1 152 ? 14.205 0.631 49.113 1.00 67.00 152 ASN A N 1
ATOM 1214 C CA . ASN A 1 152 ? 15.136 1.756 49.124 1.00 67.00 152 ASN A CA 1
ATOM 1215 C C . ASN A 1 152 ? 15.475 2.230 50.548 1.00 67.00 152 ASN A C 1
ATOM 1217 O O . ASN A 1 152 ? 16.627 2.587 50.797 1.00 67.00 152 ASN A O 1
ATOM 1221 N N . SER A 1 153 ? 14.533 2.186 51.499 1.00 66.06 153 SER A N 1
ATOM 1222 C CA . SER A 1 153 ? 14.812 2.536 52.902 1.00 66.06 153 SER A CA 1
ATOM 1223 C C . SER A 1 153 ? 15.721 1.514 53.590 1.00 66.06 153 SER A C 1
ATOM 1225 O O . SER A 1 153 ? 16.640 1.899 54.307 1.00 66.06 153 SER A O 1
ATOM 1227 N N . CYS A 1 154 ? 15.534 0.219 53.313 1.00 58.09 154 CYS A N 1
ATOM 1228 C CA . CYS A 1 154 ? 16.394 -0.841 53.847 1.00 58.09 154 CYS A CA 1
ATOM 1229 C C . CYS A 1 154 ? 17.842 -0.724 53.329 1.00 58.09 154 CYS A C 1
ATOM 1231 O O . CYS A 1 154 ? 18.800 -0.916 54.079 1.00 58.09 154 CYS A O 1
ATOM 1233 N N . ASN A 1 155 ? 18.018 -0.320 52.065 1.00 64.94 155 ASN A N 1
ATOM 1234 C CA . ASN A 1 155 ? 19.342 -0.029 51.513 1.00 64.94 155 ASN A CA 1
ATOM 1235 C C . ASN A 1 155 ? 19.994 1.199 52.180 1.00 64.94 155 ASN A C 1
ATOM 1237 O O . ASN A 1 155 ? 21.193 1.171 52.449 1.00 64.94 155 ASN A O 1
ATOM 1241 N N . ALA A 1 156 ? 19.218 2.241 52.498 1.00 69.88 156 ALA A N 1
ATOM 1242 C CA . ALA A 1 156 ? 19.721 3.443 53.168 1.00 69.88 156 ALA A CA 1
ATOM 1243 C C . ALA A 1 156 ? 20.201 3.172 54.609 1.00 69.88 156 ALA A C 1
ATOM 1245 O O . ALA A 1 156 ? 21.252 3.674 55.014 1.00 69.88 156 ALA A O 1
ATOM 1246 N N . GLU A 1 157 ? 19.488 2.337 55.372 1.00 61.53 157 GLU A N 1
ATOM 1247 C CA . GLU A 1 157 ? 19.910 1.919 56.720 1.00 61.53 157 GLU A CA 1
ATOM 1248 C C . GLU A 1 157 ? 21.199 1.082 56.680 1.00 61.53 157 GLU A C 1
ATOM 1250 O O . GLU A 1 157 ? 22.126 1.318 57.460 1.00 61.53 157 GLU A O 1
ATOM 1255 N N . ALA A 1 158 ? 21.318 0.174 55.706 1.00 66.19 158 ALA A N 1
ATOM 1256 C CA . ALA A 1 158 ? 22.524 -0.630 55.515 1.00 66.19 158 ALA A CA 1
ATOM 1257 C C . ALA A 1 158 ? 23.754 0.212 55.117 1.00 66.19 158 ALA A C 1
ATOM 1259 O O . ALA A 1 158 ? 24.885 -0.151 55.451 1.00 66.19 158 ALA A O 1
ATOM 1260 N N . GLU A 1 159 ? 23.572 1.331 54.408 1.00 61.38 159 GLU A N 1
ATOM 1261 C CA . GLU A 1 159 ? 24.659 2.273 54.116 1.00 61.38 159 GLU A CA 1
ATOM 1262 C C . GLU A 1 159 ? 25.030 3.142 55.324 1.00 61.38 159 GLU A C 1
ATOM 1264 O O . GLU A 1 159 ? 26.221 3.357 55.571 1.00 61.38 159 GLU A O 1
ATOM 1269 N N . ALA A 1 160 ? 24.055 3.559 56.137 1.00 68.75 160 ALA A N 1
ATOM 1270 C CA . ALA A 1 160 ? 24.303 4.308 57.368 1.00 68.75 160 ALA A CA 1
ATOM 1271 C C . ALA A 1 160 ? 25.075 3.481 58.414 1.00 68.75 160 ALA A C 1
ATOM 1273 O O . ALA A 1 160 ? 25.994 3.994 59.057 1.00 68.75 160 ALA A O 1
ATOM 1274 N N . GLU A 1 161 ? 24.778 2.185 58.556 1.00 66.50 161 GLU A N 1
ATOM 1275 C CA . GLU A 1 161 ? 25.544 1.298 59.442 1.00 66.50 161 GLU A CA 1
ATOM 1276 C C . GLU A 1 161 ? 26.963 1.034 58.930 1.00 66.50 161 GLU A C 1
ATOM 1278 O O . GLU A 1 161 ? 27.912 1.021 59.717 1.00 66.50 161 GLU A O 1
ATOM 1283 N N . LYS A 1 162 ? 27.149 0.880 57.612 1.00 72.19 162 LYS A N 1
ATOM 1284 C CA . LYS A 1 162 ? 28.491 0.772 57.014 1.00 72.19 162 LYS A CA 1
ATOM 1285 C C . LYS A 1 162 ? 29.299 2.052 57.227 1.00 72.19 162 LYS A C 1
ATOM 1287 O O . LYS A 1 162 ? 30.479 1.956 57.559 1.00 72.19 162 LYS A O 1
ATOM 1292 N N . ALA A 1 163 ? 28.675 3.225 57.107 1.00 69.00 163 ALA A N 1
ATOM 1293 C CA . ALA A 1 163 ? 29.306 4.514 57.383 1.00 69.00 163 ALA A CA 1
ATOM 1294 C C . ALA A 1 163 ? 29.660 4.685 58.871 1.00 69.00 163 ALA A C 1
ATOM 1296 O O . ALA A 1 163 ? 30.784 5.076 59.188 1.00 69.00 163 ALA A O 1
ATOM 1297 N N . ASN A 1 164 ? 28.763 4.315 59.791 1.00 71.00 164 ASN A N 1
ATOM 1298 C CA . ASN A 1 164 ? 29.043 4.343 61.231 1.00 71.00 164 ASN A CA 1
ATOM 1299 C C . ASN A 1 164 ? 30.137 3.345 61.628 1.00 71.00 164 ASN A C 1
ATOM 1301 O O . ASN A 1 164 ? 31.012 3.672 62.428 1.00 71.00 164 ASN A O 1
ATOM 1305 N N . LYS A 1 165 ? 30.151 2.146 61.036 1.00 70.31 165 LYS A N 1
ATOM 1306 C CA . LYS A 1 165 ? 31.212 1.157 61.260 1.00 70.31 165 LYS A CA 1
ATOM 1307 C C . LYS A 1 165 ? 32.547 1.627 60.685 1.00 70.31 165 LYS A C 1
ATOM 1309 O O . LYS A 1 165 ? 33.569 1.461 61.343 1.00 70.31 165 LYS A O 1
ATOM 1314 N N . ALA A 1 166 ? 32.550 2.259 59.510 1.00 65.88 166 ALA A N 1
ATOM 1315 C CA . ALA A 1 166 ? 33.745 2.878 58.945 1.00 65.88 166 ALA A CA 1
ATOM 1316 C C . ALA A 1 166 ? 34.278 3.993 59.862 1.00 65.88 166 ALA A C 1
ATOM 1318 O O . ALA A 1 166 ? 35.459 3.986 60.199 1.00 65.88 166 ALA A O 1
ATOM 1319 N N . LEU A 1 167 ? 33.413 4.885 60.353 1.00 63.12 167 LEU A N 1
ATOM 1320 C CA . LEU A 1 167 ? 33.789 5.933 61.308 1.00 63.12 167 LEU A CA 1
ATOM 1321 C C . LEU A 1 167 ? 34.287 5.366 62.646 1.00 63.12 167 LEU A C 1
ATOM 1323 O O . LEU A 1 167 ? 35.264 5.873 63.189 1.00 63.12 167 LEU A O 1
ATOM 1327 N N . GLY A 1 168 ? 33.685 4.288 63.155 1.00 65.38 168 GLY A N 1
ATOM 1328 C CA . GLY A 1 168 ? 34.143 3.599 64.366 1.00 65.38 168 GLY A CA 1
ATOM 1329 C C . GLY A 1 168 ? 35.516 2.935 64.198 1.00 65.38 168 GLY A C 1
ATOM 1330 O O . GLY A 1 168 ? 36.367 3.020 65.087 1.00 65.38 168 GLY A O 1
ATOM 1331 N N . ILE A 1 169 ? 35.779 2.330 63.036 1.00 61.38 169 ILE A N 1
ATOM 1332 C CA . ILE A 1 169 ? 37.091 1.755 62.703 1.00 61.38 169 ILE A CA 1
ATOM 1333 C C . ILE A 1 169 ? 38.149 2.865 62.578 1.00 61.38 169 ILE A C 1
ATOM 1335 O O . ILE A 1 169 ? 39.231 2.751 63.151 1.00 61.38 169 ILE A O 1
ATOM 1339 N N . PHE A 1 170 ? 37.838 3.980 61.911 1.00 57.56 170 PHE A N 1
ATOM 1340 C CA . PHE A 1 170 ? 38.759 5.118 61.826 1.00 57.56 170 PHE A CA 1
ATOM 1341 C C . PHE A 1 170 ? 38.985 5.798 63.189 1.00 57.56 170 PHE A C 1
ATOM 1343 O O . PHE A 1 170 ? 40.116 6.155 63.515 1.00 57.56 170 PHE A O 1
ATOM 1350 N N . GLY A 1 171 ? 37.951 5.924 64.025 1.00 60.06 171 GLY A N 1
ATOM 1351 C CA . GLY A 1 171 ? 38.049 6.499 65.370 1.00 60.06 171 GLY A CA 1
ATOM 1352 C C . GLY A 1 171 ? 38.905 5.662 66.326 1.00 60.06 171 GLY A C 1
ATOM 1353 O O . GLY A 1 171 ? 39.761 6.208 67.025 1.00 60.06 171 GLY A O 1
ATOM 1354 N N . THR A 1 172 ? 38.739 4.335 66.319 1.00 61.16 172 THR A N 1
ATOM 1355 C CA . THR A 1 172 ? 39.582 3.417 67.111 1.00 61.16 172 THR A CA 1
ATOM 1356 C C . THR A 1 172 ? 41.038 3.430 66.645 1.00 61.16 172 THR A C 1
ATOM 1358 O O . THR A 1 172 ? 41.940 3.467 67.480 1.00 61.16 172 THR A O 1
ATOM 1361 N N . MET A 1 173 ? 41.286 3.511 65.336 1.00 60.22 173 MET A N 1
ATOM 1362 C CA . MET A 1 173 ? 42.637 3.613 64.778 1.00 60.22 173 MET A CA 1
ATOM 1363 C C . MET A 1 173 ? 43.333 4.935 65.155 1.00 60.22 173 MET A C 1
ATOM 1365 O O . MET A 1 173 ? 44.503 4.929 65.537 1.00 60.22 173 MET A O 1
ATOM 1369 N N . VAL A 1 174 ? 42.616 6.066 65.141 1.00 62.94 174 VAL A N 1
ATOM 1370 C CA . VAL A 1 174 ? 43.148 7.366 65.600 1.00 62.94 174 VAL A CA 1
ATOM 1371 C C . VAL A 1 174 ? 43.402 7.371 67.113 1.00 62.94 174 VAL A C 1
ATOM 1373 O O . VAL A 1 174 ? 44.415 7.914 67.563 1.00 62.94 174 VAL A O 1
ATOM 1376 N N . CYS A 1 175 ? 42.534 6.736 67.907 1.00 60.34 175 CYS A N 1
ATOM 1377 C CA . CYS A 1 175 ? 42.728 6.612 69.353 1.00 60.34 175 CYS A CA 1
ATOM 1378 C C . CYS A 1 175 ? 43.951 5.738 69.691 1.00 60.34 175 CYS A C 1
ATOM 1380 O O . CYS A 1 175 ? 44.756 6.116 70.543 1.00 60.34 175 CYS A O 1
ATOM 1382 N N . PHE A 1 176 ? 44.150 4.633 68.964 1.00 59.25 176 PHE A N 1
ATOM 1383 C CA . PHE A 1 176 ? 45.302 3.743 69.127 1.00 59.25 176 PHE A CA 1
ATOM 1384 C C . PHE A 1 176 ? 46.629 4.441 68.778 1.00 59.25 176 PHE A C 1
ATOM 1386 O O . PHE A 1 176 ? 47.584 4.381 69.551 1.00 59.25 176 PHE A O 1
ATOM 1393 N N . ILE A 1 177 ? 46.677 5.209 67.680 1.00 63.78 177 ILE A N 1
ATOM 1394 C CA . ILE A 1 177 ? 47.869 5.994 67.295 1.00 63.78 177 ILE A CA 1
ATOM 1395 C C . ILE A 1 177 ? 48.225 7.042 68.364 1.00 63.78 177 ILE A C 1
ATOM 1397 O O . ILE A 1 177 ? 49.402 7.256 68.663 1.00 63.78 177 ILE A O 1
ATOM 1401 N N . LYS A 1 178 ? 47.225 7.693 68.970 1.00 61.53 178 LYS A N 1
ATOM 1402 C CA . LYS A 1 178 ? 47.454 8.708 70.010 1.00 61.53 178 LYS A CA 1
ATOM 1403 C C . LYS A 1 178 ? 47.931 8.087 71.329 1.00 61.53 178 LYS A C 1
ATOM 1405 O O . LYS A 1 178 ? 48.782 8.673 71.992 1.00 61.53 178 LYS A O 1
ATOM 1410 N N . GLN A 1 179 ? 47.455 6.887 71.669 1.00 59.53 179 GLN A N 1
ATOM 1411 C CA . GLN A 1 179 ? 47.874 6.149 72.864 1.00 59.53 179 GLN A CA 1
ATOM 1412 C C . GLN A 1 179 ? 49.292 5.563 72.728 1.00 59.53 179 GLN A C 1
ATOM 1414 O O . GLN A 1 179 ? 50.063 5.633 73.687 1.00 59.53 179 GLN A O 1
ATOM 1419 N N . SER A 1 180 ? 49.680 5.094 71.532 1.00 59.25 180 SER A N 1
ATOM 1420 C CA . SER A 1 180 ? 51.065 4.687 71.233 1.00 59.25 180 SER A CA 1
ATOM 1421 C C . SER A 1 180 ? 52.048 5.859 71.233 1.00 59.25 180 SER A C 1
ATOM 1423 O O . SER A 1 180 ? 53.180 5.690 71.672 1.00 59.25 180 SER A O 1
ATOM 1425 N N . ARG A 1 181 ? 51.638 7.062 70.802 1.00 58.97 181 ARG A N 1
ATOM 1426 C CA . ARG A 1 181 ? 52.487 8.264 70.927 1.00 58.97 181 ARG A CA 1
ATOM 1427 C C . ARG A 1 181 ? 52.684 8.721 72.372 1.00 58.97 181 ARG A C 1
ATOM 1429 O O . ARG A 1 181 ? 53.693 9.353 72.647 1.00 58.97 181 ARG A O 1
ATOM 1436 N N . PHE A 1 182 ? 51.739 8.428 73.266 1.00 55.88 182 PHE A N 1
ATOM 1437 C CA . PHE A 1 182 ? 51.817 8.826 74.675 1.00 55.88 182 PHE A CA 1
ATOM 1438 C C . PHE A 1 182 ? 52.661 7.858 75.524 1.00 55.88 182 PHE A C 1
ATOM 1440 O O . PHE A 1 182 ? 53.321 8.292 76.455 1.00 55.88 182 PHE A O 1
ATOM 1447 N N . HIS A 1 183 ? 52.709 6.566 75.175 1.00 58.22 183 HIS A N 1
ATOM 1448 C CA . HIS A 1 183 ? 53.560 5.578 75.867 1.00 58.22 183 HIS A CA 1
ATOM 1449 C C . HIS A 1 183 ? 55.009 5.523 75.349 1.00 58.22 183 HIS A C 1
ATOM 1451 O O . HIS A 1 183 ? 55.819 4.773 75.880 1.00 58.22 183 HIS A O 1
ATOM 1457 N N . GLY A 1 184 ? 55.346 6.290 74.307 1.00 55.88 184 GLY A N 1
ATOM 1458 C CA . GLY A 1 184 ? 56.695 6.349 73.733 1.00 55.88 184 GLY A CA 1
ATOM 1459 C C . GLY A 1 184 ? 57.588 7.462 74.291 1.00 55.88 184 GLY A C 1
ATOM 1460 O O . GLY A 1 184 ? 58.665 7.670 73.746 1.00 55.88 184 GLY A O 1
ATOM 1461 N N . SER A 1 185 ? 57.149 8.207 75.313 1.00 57.22 185 SER A N 1
ATOM 1462 C CA . SER A 1 185 ? 57.874 9.370 75.861 1.00 57.22 185 SER A CA 1
ATOM 1463 C C . SER A 1 185 ? 58.297 9.235 77.332 1.00 57.22 185 SER A C 1
ATOM 1465 O O . SER A 1 185 ? 58.634 10.238 77.949 1.00 57.22 185 SER A O 1
ATOM 1467 N N . GLU A 1 186 ? 58.291 8.024 77.897 1.00 56.31 186 GLU A N 1
ATOM 1468 C CA . GLU A 1 186 ? 58.811 7.727 79.246 1.00 56.31 186 GLU A CA 1
ATOM 1469 C C . GLU A 1 186 ? 59.919 6.658 79.201 1.00 56.31 186 GLU A C 1
ATOM 1471 O O . GLU A 1 186 ? 59.919 5.717 79.981 1.00 56.31 186 GLU A O 1
ATOM 1476 N N . THR A 1 187 ? 60.874 6.778 78.278 1.00 55.97 187 THR A N 1
ATOM 1477 C CA . THR A 1 187 ? 62.199 6.145 78.411 1.00 55.97 187 THR A CA 1
ATOM 1478 C C . THR A 1 187 ? 63.231 6.963 77.636 1.00 55.97 187 THR A C 1
ATOM 1480 O O . THR A 1 187 ? 63.567 6.614 76.507 1.00 55.97 187 THR A O 1
ATOM 1483 N N . GLU A 1 188 ? 63.691 8.062 78.227 1.00 46.00 188 GLU A N 1
ATOM 1484 C CA . GLU A 1 188 ? 65.048 8.613 78.075 1.00 46.00 188 GLU A CA 1
ATOM 1485 C C . GLU A 1 188 ? 65.338 9.575 79.233 1.00 46.00 188 GLU A C 1
ATOM 1487 O O . GLU A 1 188 ? 64.444 10.390 79.561 1.00 46.00 188 GLU A O 1
#

Foldseek 3Di:
DDDPPLQVDPPNCPHPVNVVVVVVVVVVVVVLVVVLVVVVVVLVVQQVVCVVVVHDRDDDDDDDPRPPPPPDPPPPPPDPPPPPPPPDDDPPDDPVNSVVVVVVVVVVVVVVVVVVVVVVVVVDDPQDDDCADPVGDGDPDRDQDPVNVVVVVVVVVVVVVVVVVVVVVVVVVVVVVVVVVVVVPPDD

Sequence (188 aa):
MVLHLLGKKSWNVYNKDNIDRVRRDEAAAQAREEEAERRMDQEDAARRIAILRNEVPPPLTAPSPPPGESAAARPSRYVDDGRDRKRRRLRGEDDTDRDMRLAREEAAIGEAARESFSQNQGRRREDDVALTDHAGHIQLFTPPNERTLLANSCNAEAEAEKANKALGIFGTMVCFIKQSRFHGSETE

Organism: Aureobasidium melanogenum (NCBI:txid46634)

InterPro domains:
  IPR019339 CBF1-interacting co-repressor CIR, N-terminal domain [PF10197] (10-42)
  IPR019339 CBF1-interacting co-repressor CIR, N-terminal domain [SM01083] (10-46)
  IPR039875 Leukocyte receptor cluster member 1-like [PTHR22093] (1-165)

Secondary structure (DSSP, 8-state):
-----GGG-TT-TTSHHHHHHHHHHHHHHHHHHHHHHHHHHHHHHHHHHHHHTTPPPPP----PPPTTTSS-----TT---TT-S--PPPTT--HHHHHHHHHHHHHHHHHHHHHHHHHHHHT--TT---SB-TTS-B--SPPPPHHHHHHHHHHHHHHHHHHHHHHHHHHHHHHHHHHHHHTTSS--

Radius of gyration: 38.71 Å; chains: 1; bounding box: 99×50×113 Å

pLDDT: mean 72.9, std 14.31, range [43.91, 96.19]